Protein AF-B5JTN9-F1 (afdb_monomer_lite)

Radius of gyration: 21.84 Å; chains: 1; bounding box: 59×46×54 Å

Secondary structure (DSSP, 8-state):
----TTSSTTS-TTS------------SSHHHHHHHHHHHHHHHHHHHHHHHHHHHH-HHHHHHHHHHHHHHHHHHHHTT--TTHHHHHHHHHHHHH-TTS-HHHHHHHHHHHHHHHHHHHHHHHHHTT-HHHHHHHHHHHHHHHHHHHHH-TTHHHHHHHHHHHHHHHHHHHHHHHHHHHHTT---

pLDDT: mean 83.0, std 19.27, range [32.62, 97.31]

Sequence (187 aa):
MSNGSLRTALLYLLFAASTLVTSAFAANDNSSMQALKGELLQMQRQFIALQRSTIEKHETLEADQKSLQALTAEKLAEAGFDSDAKARIKTLKSKLQDPATSEEDKQATKQEMGELARSFKSARMAIAKDQELLAAKQSFQQKLINTMKEEHPKLPQLLQAMQVKSQKLQQQISQSAESAKGSAAPQ

Foldseek 3Di:
DDPDDPPPPQQPPDDPPPDDDDDDDDDDPCPVLVVLVVVLVVLVVVVVVLLVVLCVVDVVLVVLVVVLVVVLLVLLVVQVQDNCLVVLLVVLVVLCPDPPRDPVNVVVSVVVVVVNVVSSVSSCVVCVPVPVSVVSSVVSVVVSVVSSCVVPVCVVVSSVVSVVSVVVSVVVVVVVVVVVVVVPDDD

Structure (mmCIF, N/CA/C/O backbone):
data_AF-B5JTN9-F1
#
_entry.id   AF-B5JTN9-F1
#
loop_
_atom_site.group_PDB
_atom_site.id
_atom_site.type_symbol
_atom_site.label_atom_id
_atom_site.label_alt_id
_atom_site.label_comp_id
_atom_site.label_asym_id
_atom_site.label_entity_id
_atom_site.label_seq_id
_atom_site.pdbx_PDB_ins_code
_atom_site.Cartn_x
_atom_site.Cartn_y
_atom_site.Cartn_z
_atom_site.occupancy
_atom_site.B_iso_or_equiv
_atom_site.auth_seq_id
_atom_site.auth_comp_id
_atom_site.auth_asym_id
_atom_site.auth_atom_id
_atom_site.pdbx_PDB_model_num
ATOM 1 N N . MET A 1 1 ? 30.390 -13.670 -7.560 1.00 36.97 1 MET A N 1
ATOM 2 C CA . MET A 1 1 ? 29.708 -12.482 -8.124 1.00 36.97 1 MET A CA 1
ATOM 3 C C . MET A 1 1 ? 28.245 -12.549 -7.714 1.00 36.97 1 MET A C 1
ATOM 5 O O . MET A 1 1 ? 27.487 -13.276 -8.335 1.00 36.97 1 MET A O 1
ATOM 9 N N . SER A 1 2 ? 27.870 -11.889 -6.616 1.00 36.22 2 SER A N 1
ATOM 10 C CA . SER A 1 2 ? 26.498 -11.915 -6.091 1.00 36.22 2 SER A CA 1
ATOM 11 C C . SER A 1 2 ? 25.933 -10.495 -6.109 1.00 36.22 2 SER A C 1
ATOM 13 O O . SER A 1 2 ? 26.091 -9.742 -5.157 1.00 36.22 2 SER A O 1
ATOM 15 N N . ASN A 1 3 ? 25.325 -10.120 -7.237 1.00 35.94 3 ASN A N 1
ATOM 16 C CA . ASN A 1 3 ? 24.631 -8.841 -7.440 1.00 35.94 3 ASN A CA 1
ATOM 17 C C . ASN A 1 3 ? 23.107 -9.074 -7.492 1.00 35.94 3 ASN A C 1
ATOM 19 O O . ASN A 1 3 ? 22.439 -8.660 -8.436 1.00 35.94 3 ASN A O 1
ATOM 23 N N . GLY A 1 4 ? 22.562 -9.799 -6.508 1.00 32.62 4 GLY A N 1
ATOM 24 C CA . GLY A 1 4 ? 21.142 -10.184 -6.469 1.00 32.62 4 GLY A CA 1
ATOM 25 C C . GLY A 1 4 ? 20.250 -9.342 -5.548 1.00 32.62 4 GLY A C 1
ATOM 26 O O . GLY A 1 4 ? 19.037 -9.332 -5.723 1.00 32.62 4 GLY A O 1
ATOM 27 N N . SER A 1 5 ? 20.814 -8.604 -4.589 1.00 34.34 5 SER A N 1
ATOM 28 C CA . SER A 1 5 ? 20.040 -8.158 -3.414 1.00 34.34 5 SER A CA 1
ATOM 29 C C . SER A 1 5 ? 19.498 -6.721 -3.466 1.00 34.34 5 SER A C 1
ATOM 31 O O . SER A 1 5 ? 18.877 -6.274 -2.510 1.00 34.34 5 SER A O 1
ATOM 33 N N . LEU A 1 6 ? 19.698 -5.983 -4.565 1.00 34.09 6 LEU A N 1
ATOM 34 C CA . LEU A 1 6 ? 19.299 -4.565 -4.677 1.00 34.09 6 LEU A CA 1
ATOM 35 C C . LEU A 1 6 ? 18.085 -4.307 -5.588 1.00 34.09 6 LEU A C 1
ATOM 37 O O . LEU A 1 6 ? 17.625 -3.173 -5.680 1.00 34.09 6 LEU A O 1
ATOM 41 N N . ARG A 1 7 ? 17.528 -5.337 -6.244 1.00 43.31 7 ARG A N 1
ATOM 42 C CA . ARG A 1 7 ? 16.371 -5.186 -7.154 1.00 43.31 7 ARG A CA 1
ATOM 43 C C . ARG A 1 7 ? 15.011 -5.443 -6.499 1.00 43.31 7 ARG A C 1
ATOM 45 O O . ARG A 1 7 ? 13.995 -5.046 -7.058 1.00 43.31 7 ARG A O 1
ATOM 52 N N . THR A 1 8 ? 14.981 -6.032 -5.307 1.00 40.44 8 THR A N 1
ATOM 53 C CA . THR A 1 8 ? 13.734 -6.417 -4.618 1.00 40.44 8 THR A CA 1
ATOM 54 C C . THR A 1 8 ? 13.248 -5.381 -3.599 1.00 40.44 8 THR A C 1
ATOM 56 O O . THR A 1 8 ? 12.126 -5.477 -3.113 1.00 40.44 8 THR A O 1
ATOM 59 N N . ALA A 1 9 ? 14.054 -4.360 -3.286 1.00 32.69 9 ALA A N 1
ATOM 60 C CA . ALA A 1 9 ? 13.759 -3.413 -2.207 1.00 32.69 9 ALA A CA 1
ATOM 61 C C . ALA A 1 9 ? 12.843 -2.233 -2.604 1.00 32.69 9 ALA A C 1
ATOM 63 O O . ALA A 1 9 ? 12.440 -1.464 -1.736 1.00 32.69 9 ALA A O 1
ATOM 64 N N . LEU A 1 10 ? 12.483 -2.070 -3.885 1.00 35.75 10 LEU A N 1
ATOM 65 C CA . LEU A 1 10 ? 11.765 -0.873 -4.362 1.00 35.75 10 LEU A CA 1
ATOM 66 C C . LEU A 1 10 ? 10.232 -1.004 -4.458 1.00 35.75 10 LEU A C 1
ATOM 68 O O . LEU A 1 10 ? 9.567 -0.036 -4.813 1.00 35.75 10 LEU A O 1
ATOM 72 N N . LEU A 1 11 ? 9.647 -2.161 -4.131 1.00 41.03 11 LEU A N 1
ATOM 73 C CA . LEU A 1 11 ? 8.246 -2.478 -4.470 1.00 41.03 11 LEU A CA 1
ATOM 74 C C . LEU A 1 11 ? 7.233 -2.434 -3.309 1.00 41.03 11 LEU A C 1
ATOM 76 O O . LEU A 1 11 ? 6.087 -2.844 -3.481 1.00 41.03 11 LEU A O 1
ATOM 80 N N . TYR A 1 12 ? 7.613 -1.879 -2.152 1.00 39.78 12 TYR A N 1
ATOM 81 C CA . TYR A 1 12 ? 6.744 -1.789 -0.962 1.00 39.78 12 TYR A CA 1
ATOM 82 C C . TYR A 1 12 ? 6.399 -0.356 -0.507 1.00 39.78 12 TYR A C 1
ATOM 84 O O . TYR A 1 12 ? 5.794 -0.159 0.547 1.00 39.78 12 TYR A O 1
ATOM 92 N N . LEU A 1 13 ? 6.729 0.668 -1.297 1.00 37.03 13 LEU A N 1
ATOM 93 C CA . LEU A 1 13 ? 6.710 2.074 -0.866 1.00 37.03 13 LEU A CA 1
ATOM 94 C C . LEU A 1 13 ? 5.379 2.823 -1.103 1.00 37.03 13 LEU A C 1
ATOM 96 O O . LEU A 1 13 ? 5.388 3.991 -1.478 1.00 37.03 13 LEU A O 1
ATOM 100 N N . LEU A 1 14 ? 4.219 2.187 -0.891 1.00 40.78 14 LEU A N 1
ATOM 101 C CA . LEU A 1 14 ? 2.923 2.861 -1.117 1.00 40.78 14 LEU A CA 1
ATOM 102 C C . LEU A 1 14 ? 1.875 2.742 0.000 1.00 40.78 14 LEU A C 1
ATOM 104 O O . LEU A 1 14 ? 0.746 3.170 -0.207 1.00 40.78 14 LEU A O 1
ATOM 108 N N . PHE A 1 15 ? 2.218 2.254 1.200 1.00 40.75 15 PHE A N 1
ATOM 109 C CA . PHE A 1 15 ? 1.221 2.143 2.286 1.00 40.75 15 PHE A CA 1
ATOM 110 C C . PHE A 1 15 ? 1.614 2.669 3.677 1.00 40.75 15 PHE A C 1
ATOM 112 O O . PHE A 1 15 ? 0.898 2.395 4.637 1.00 40.75 15 PHE A O 1
ATOM 119 N N . ALA A 1 16 ? 2.689 3.450 3.824 1.00 38.56 16 ALA A N 1
ATOM 120 C CA . ALA A 1 16 ? 3.169 3.873 5.149 1.00 38.56 16 ALA A CA 1
ATOM 121 C C . ALA A 1 16 ? 3.462 5.381 5.269 1.00 38.56 16 ALA A C 1
ATOM 123 O O . ALA A 1 16 ? 4.532 5.769 5.721 1.00 38.56 16 ALA A O 1
ATOM 124 N N . ALA A 1 17 ? 2.527 6.250 4.877 1.00 41.28 17 ALA A N 1
ATOM 125 C CA . ALA A 1 17 ? 2.702 7.699 5.024 1.00 41.28 17 ALA A CA 1
ATOM 126 C C . ALA A 1 17 ? 1.488 8.357 5.692 1.00 41.28 17 ALA A C 1
ATOM 128 O O . ALA A 1 17 ? 0.728 9.075 5.048 1.00 41.28 17 ALA A O 1
ATOM 129 N N . SER A 1 18 ? 1.265 8.103 6.986 1.00 40.88 18 SER A N 1
ATOM 130 C CA . SER A 1 18 ? 0.258 8.845 7.765 1.00 40.88 18 SER A CA 1
ATOM 131 C C . SER A 1 18 ? 0.570 8.906 9.262 1.00 40.88 18 SER A C 1
ATOM 133 O O . SER A 1 18 ? -0.287 8.586 10.070 1.00 40.88 18 SER A O 1
ATOM 135 N N . THR A 1 19 ? 1.768 9.333 9.658 1.00 39.25 19 THR A N 1
ATOM 136 C CA . THR A 1 19 ? 1.983 9.877 11.012 1.00 39.25 19 THR A CA 1
ATOM 137 C C . THR A 1 19 ? 3.105 10.907 10.961 1.00 39.25 19 THR A C 1
ATOM 139 O O .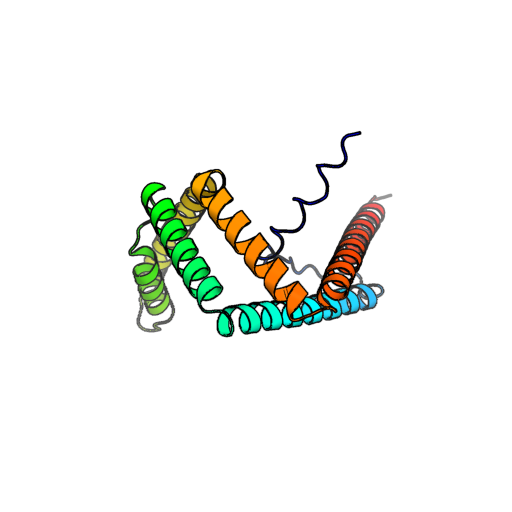 THR A 1 19 ? 4.279 10.547 10.996 1.00 39.25 19 THR A O 1
ATOM 142 N N . LEU A 1 20 ? 2.758 12.189 10.856 1.00 43.72 20 LEU A N 1
ATOM 143 C CA . LEU A 1 20 ? 3.689 13.273 11.159 1.00 43.72 20 LEU A CA 1
ATOM 144 C C . LEU A 1 20 ? 3.099 14.108 12.289 1.00 43.72 20 LEU A C 1
ATOM 146 O O . LEU A 1 20 ? 2.023 14.689 12.168 1.00 43.72 20 LEU A O 1
ATOM 150 N N . VAL A 1 21 ? 3.837 14.055 13.391 1.00 45.19 21 VAL A N 1
ATOM 151 C CA . VAL A 1 21 ? 3.681 14.779 14.644 1.00 45.19 21 VAL A CA 1
ATOM 152 C C . VAL A 1 21 ? 3.905 16.267 14.381 1.00 45.19 21 VAL A C 1
ATOM 154 O O . VAL A 1 21 ? 4.925 16.660 13.819 1.00 45.19 21 VAL A O 1
ATOM 157 N N . THR A 1 22 ? 2.941 17.088 14.780 1.00 46.25 22 THR A N 1
ATOM 158 C CA . THR A 1 22 ? 3.055 18.544 14.866 1.00 46.25 22 THR A CA 1
ATOM 159 C C . THR A 1 22 ? 3.753 18.917 16.170 1.00 46.25 22 THR A C 1
ATOM 161 O O . THR A 1 22 ? 3.126 18.931 17.226 1.00 46.25 22 THR A O 1
ATOM 164 N N . SER A 1 23 ? 5.031 19.272 16.097 1.00 41.69 23 SER A N 1
ATOM 165 C CA . SER A 1 23 ? 5.693 20.088 17.118 1.00 41.69 23 SER A CA 1
ATOM 166 C C . SER A 1 23 ? 6.397 21.241 16.411 1.00 41.69 23 SER A C 1
ATOM 168 O O . SER A 1 23 ? 7.329 21.050 15.633 1.00 41.69 23 SER A O 1
ATOM 170 N N . ALA A 1 24 ? 5.872 22.444 16.631 1.00 54.38 24 ALA A N 1
ATOM 171 C CA . ALA A 1 24 ? 6.461 23.698 16.192 1.00 54.38 24 ALA A CA 1
ATOM 172 C C . ALA A 1 24 ? 7.810 23.888 16.888 1.00 54.38 24 ALA A C 1
ATOM 174 O O . ALA A 1 24 ? 7.824 23.762 18.099 1.00 54.38 24 ALA A O 1
ATOM 175 N N . PHE A 1 25 ? 8.891 24.137 16.139 1.00 43.12 25 PHE A N 1
ATOM 176 C CA . PHE A 1 25 ? 10.038 25.027 16.415 1.00 43.12 25 PHE A CA 1
ATOM 177 C C . PHE A 1 25 ? 11.049 24.879 15.245 1.00 43.12 25 PHE A C 1
ATOM 179 O O . PHE A 1 25 ? 11.168 23.803 14.669 1.00 43.12 25 PHE A O 1
ATOM 186 N N . ALA A 1 26 ? 11.755 25.967 14.896 1.00 48.53 26 ALA A N 1
ATOM 187 C CA . ALA A 1 26 ? 12.737 26.152 13.801 1.00 48.53 26 ALA A CA 1
ATOM 188 C C . ALA A 1 26 ? 12.176 26.432 12.380 1.00 48.53 26 ALA A C 1
ATOM 190 O O . ALA A 1 26 ? 11.983 25.553 11.541 1.00 48.53 26 ALA A O 1
ATOM 191 N N . ALA A 1 27 ? 11.958 27.719 12.088 1.00 50.19 27 ALA A N 1
ATOM 192 C CA . ALA A 1 27 ? 11.317 28.220 10.870 1.00 50.19 27 ALA A CA 1
ATOM 193 C C . ALA A 1 27 ? 12.264 28.615 9.712 1.00 50.19 27 ALA A C 1
ATOM 195 O O . ALA A 1 27 ? 11.782 29.233 8.770 1.00 50.19 27 ALA A O 1
ATOM 196 N N . ASN A 1 28 ? 13.565 28.280 9.721 1.00 52.00 28 ASN A N 1
ATOM 197 C CA . ASN A 1 28 ? 14.490 28.840 8.712 1.00 52.00 28 ASN A CA 1
ATOM 198 C C . ASN A 1 28 ? 15.109 27.858 7.692 1.00 52.00 28 ASN A C 1
ATOM 200 O O . ASN A 1 28 ? 15.619 28.321 6.682 1.00 52.00 28 ASN A O 1
ATOM 204 N N . ASP A 1 29 ? 14.996 26.533 7.870 1.00 56.12 29 ASP A N 1
ATOM 205 C CA . ASP A 1 29 ? 15.509 25.529 6.899 1.00 56.12 29 ASP A CA 1
ATOM 206 C C . ASP A 1 29 ? 14.416 24.644 6.257 1.00 56.12 29 ASP A C 1
ATOM 208 O O . ASP A 1 29 ? 14.677 23.761 5.435 1.00 56.12 29 ASP A O 1
ATOM 212 N N . ASN A 1 30 ? 13.147 24.903 6.585 1.00 66.44 30 ASN A N 1
ATOM 213 C CA . ASN A 1 30 ? 12.017 24.065 6.172 1.00 66.44 30 ASN A CA 1
ATOM 214 C C . ASN A 1 30 ? 11.606 24.221 4.695 1.00 66.44 30 ASN A C 1
ATOM 216 O O . ASN A 1 30 ? 10.921 23.351 4.154 1.00 66.44 30 ASN A O 1
ATOM 220 N N . SER A 1 31 ? 12.028 25.288 4.011 1.00 75.31 31 SER A N 1
ATOM 221 C CA . SER A 1 31 ? 11.602 25.578 2.633 1.00 75.31 31 SER A CA 1
ATOM 222 C C . SER A 1 31 ? 12.121 24.549 1.620 1.00 75.31 31 SER A C 1
ATOM 224 O O . SER A 1 31 ? 11.390 24.139 0.718 1.00 75.31 31 SER A O 1
ATOM 226 N N . SER A 1 32 ? 13.360 24.070 1.788 1.00 82.06 32 SER A N 1
ATOM 227 C CA . SER A 1 32 ? 13.958 23.078 0.878 1.00 82.06 32 SER A CA 1
ATOM 228 C C . SER A 1 32 ? 13.318 21.690 1.028 1.00 82.06 32 SER A C 1
ATOM 230 O O . SER A 1 32 ? 13.052 21.006 0.036 1.00 82.06 32 SER A O 1
ATOM 232 N N . MET A 1 33 ? 12.994 21.305 2.265 1.00 85.44 33 MET A N 1
ATOM 233 C CA . MET A 1 33 ? 12.314 20.051 2.583 1.00 85.44 33 MET A CA 1
ATOM 234 C C . MET A 1 33 ? 10.868 20.053 2.066 1.00 85.44 33 MET A C 1
ATOM 236 O O . MET A 1 33 ? 10.406 19.061 1.496 1.00 85.44 33 MET A O 1
ATOM 240 N N . GLN A 1 34 ? 10.156 21.177 2.214 1.00 87.00 34 GLN A N 1
ATOM 241 C CA . GLN A 1 34 ? 8.801 21.340 1.682 1.00 87.00 34 GLN A CA 1
ATOM 242 C C . GLN A 1 34 ? 8.770 21.242 0.152 1.00 87.00 34 GLN A C 1
ATOM 244 O O . GLN A 1 34 ? 7.903 20.550 -0.387 1.00 87.00 34 GLN A O 1
ATOM 249 N N . ALA A 1 35 ? 9.737 21.853 -0.541 1.00 89.56 35 ALA A N 1
ATOM 250 C CA . ALA A 1 35 ? 9.862 21.745 -1.994 1.00 89.56 35 ALA A CA 1
ATOM 251 C C . ALA A 1 35 ? 10.081 20.288 -2.442 1.00 89.56 35 ALA A C 1
ATOM 253 O O . ALA A 1 35 ? 9.329 19.783 -3.277 1.00 89.56 35 ALA A O 1
ATOM 254 N N . LEU A 1 36 ? 11.030 19.570 -1.825 1.00 90.12 36 LEU A N 1
ATOM 255 C CA . LEU A 1 36 ? 11.290 18.156 -2.133 1.00 90.12 36 LEU A CA 1
ATOM 256 C C . LEU A 1 36 ? 10.071 17.264 -1.882 1.00 90.12 36 LEU A C 1
ATOM 258 O O . LEU A 1 36 ? 9.766 16.383 -2.690 1.00 90.12 36 LEU A O 1
ATOM 262 N N . LYS A 1 37 ? 9.343 17.501 -0.786 1.00 89.12 37 LYS A N 1
ATOM 263 C CA . LYS A 1 37 ? 8.093 16.792 -0.492 1.00 89.12 37 LYS A CA 1
ATOM 264 C C . LYS A 1 37 ? 7.035 17.064 -1.564 1.00 89.12 37 LYS A C 1
ATOM 266 O O . LYS A 1 37 ? 6.374 16.129 -2.011 1.00 89.12 37 LYS A O 1
ATOM 271 N N . GLY A 1 38 ? 6.884 18.319 -1.990 1.00 92.31 38 GLY A N 1
ATOM 272 C CA . GLY A 1 38 ? 5.948 18.712 -3.045 1.00 92.31 38 GLY A CA 1
ATOM 273 C C . GLY A 1 38 ? 6.241 18.019 -4.377 1.00 92.31 38 GLY A C 1
ATOM 274 O O . GLY A 1 38 ? 5.340 17.428 -4.978 1.00 92.31 38 GLY A O 1
ATOM 275 N N . GLU A 1 39 ? 7.507 18.018 -4.794 1.00 92.88 39 GLU A N 1
ATOM 276 C CA . GLU A 1 39 ? 7.958 17.340 -6.013 1.00 92.88 39 GLU A CA 1
ATOM 277 C C . GLU A 1 39 ? 7.734 15.825 -5.946 1.00 92.88 39 GLU A C 1
ATOM 279 O O . GLU A 1 39 ? 7.226 15.230 -6.897 1.00 92.88 39 GLU A O 1
ATOM 284 N N . LEU A 1 40 ? 8.062 15.190 -4.815 1.00 92.12 40 LEU A N 1
ATOM 285 C CA . LEU A 1 40 ? 7.863 13.752 -4.634 1.00 92.12 40 LEU A CA 1
ATOM 286 C C . LEU A 1 40 ? 6.376 13.378 -4.714 1.00 92.12 40 LEU A C 1
ATOM 288 O O . LEU A 1 40 ? 6.022 12.405 -5.379 1.00 92.12 40 LEU A O 1
ATOM 292 N N . LEU A 1 41 ? 5.496 14.181 -4.105 1.00 91.38 41 LEU A N 1
ATOM 293 C CA . LEU A 1 41 ? 4.045 13.993 -4.195 1.00 91.38 41 LEU A CA 1
ATOM 294 C C . LEU A 1 41 ? 3.532 14.155 -5.631 1.00 91.38 41 LEU A C 1
ATOM 296 O O . LEU A 1 41 ? 2.647 13.412 -6.053 1.00 91.38 41 LEU A O 1
ATOM 300 N N . GLN A 1 42 ? 4.069 15.109 -6.396 1.00 94.31 42 GLN A N 1
ATOM 301 C CA . GLN A 1 42 ? 3.708 15.275 -7.804 1.00 94.31 42 GLN A CA 1
ATOM 302 C C . GLN A 1 42 ? 4.127 14.061 -8.637 1.00 94.31 42 GLN A C 1
ATOM 304 O O . GLN A 1 42 ? 3.307 13.531 -9.388 1.00 94.31 42 GLN A O 1
ATOM 309 N N . MET A 1 43 ? 5.362 13.586 -8.468 1.00 92.75 43 MET A N 1
ATOM 310 C CA . MET A 1 43 ? 5.853 12.391 -9.158 1.00 92.75 43 MET A CA 1
ATOM 311 C C . MET A 1 43 ? 5.049 11.145 -8.776 1.00 92.75 43 MET A C 1
ATOM 313 O O . MET A 1 43 ? 4.710 10.343 -9.642 1.00 92.75 43 MET A O 1
ATOM 317 N N . GLN A 1 44 ? 4.662 11.011 -7.504 1.00 89.81 44 GLN A N 1
ATOM 318 C CA . GLN A 1 44 ? 3.808 9.920 -7.041 1.00 89.81 44 GLN A CA 1
ATOM 319 C C . GLN A 1 44 ? 2.420 9.962 -7.695 1.00 89.81 44 GLN A C 1
ATOM 321 O O . GLN A 1 44 ? 1.936 8.930 -8.155 1.00 89.81 44 GLN A O 1
ATOM 326 N N . ARG A 1 45 ? 1.789 11.143 -7.795 1.00 91.88 45 ARG A N 1
ATOM 327 C CA . ARG A 1 45 ? 0.513 11.300 -8.518 1.00 91.88 45 ARG A CA 1
ATOM 328 C C . ARG A 1 45 ? 0.650 10.920 -9.989 1.00 91.88 45 ARG A C 1
ATOM 330 O O . ARG A 1 45 ? -0.207 10.212 -10.508 1.00 91.88 45 ARG A O 1
ATOM 337 N N . GLN A 1 46 ? 1.730 11.356 -10.639 1.00 94.00 46 GLN A N 1
ATOM 338 C CA . GLN A 1 46 ? 2.010 10.999 -12.027 1.00 94.00 46 GLN A CA 1
ATOM 339 C C . GLN A 1 46 ? 2.170 9.484 -12.189 1.00 94.00 46 GLN A C 1
ATOM 341 O O . GLN A 1 46 ? 1.549 8.899 -13.069 1.00 94.00 46 GLN A O 1
ATOM 346 N N . PHE A 1 47 ? 2.943 8.835 -11.318 1.00 92.19 47 PHE A N 1
ATOM 347 C CA . PHE A 1 47 ? 3.127 7.387 -11.340 1.00 92.19 47 PHE A CA 1
ATOM 348 C C . PHE A 1 47 ? 1.803 6.625 -11.151 1.00 92.19 47 PHE A C 1
ATOM 350 O O . PHE A 1 47 ? 1.514 5.709 -11.916 1.00 92.19 47 PHE A O 1
ATOM 357 N N . ILE A 1 48 ? 0.957 7.045 -10.201 1.00 89.69 48 ILE A N 1
ATOM 358 C CA . ILE A 1 48 ? -0.373 6.447 -9.976 1.00 89.69 48 ILE A CA 1
ATOM 359 C C . ILE A 1 48 ? -1.271 6.610 -11.209 1.00 89.69 48 ILE A C 1
ATOM 361 O O . ILE A 1 48 ? -1.972 5.672 -11.585 1.00 89.69 48 ILE A O 1
ATOM 365 N N . ALA A 1 49 ? -1.248 7.780 -11.853 1.00 92.56 49 ALA A N 1
ATOM 366 C CA . ALA A 1 49 ? -2.023 8.019 -13.067 1.00 92.56 49 ALA A CA 1
ATOM 367 C C . ALA A 1 49 ? -1.576 7.102 -14.219 1.00 92.56 49 ALA A C 1
ATOM 369 O O . ALA A 1 49 ? -2.427 6.527 -14.896 1.00 92.56 49 ALA A O 1
ATOM 370 N N . LEU A 1 50 ? -0.263 6.908 -14.398 1.00 93.31 50 LEU A N 1
ATOM 371 C CA . LEU A 1 50 ? 0.282 5.977 -15.395 1.00 93.31 50 LEU A CA 1
ATOM 372 C C . LEU A 1 50 ? -0.133 4.535 -15.099 1.00 93.31 50 LEU A C 1
ATOM 374 O O . LEU A 1 50 ? -0.636 3.851 -15.986 1.00 93.31 50 LEU A O 1
ATOM 378 N N . GLN A 1 51 ? 0.005 4.093 -13.846 1.00 92.25 51 GLN A N 1
ATOM 379 C CA . GLN A 1 51 ? -0.416 2.760 -13.422 1.00 92.25 51 GLN A CA 1
ATOM 380 C C . GLN A 1 51 ? -1.901 2.517 -13.710 1.00 92.25 51 GLN A C 1
ATOM 382 O O . GLN A 1 51 ? -2.251 1.483 -14.274 1.00 92.25 51 GLN A O 1
ATOM 387 N N . ARG A 1 52 ? -2.771 3.467 -13.347 1.00 92.50 52 ARG A N 1
ATOM 388 C CA . ARG A 1 52 ? -4.215 3.359 -13.583 1.00 92.50 52 ARG A CA 1
ATOM 389 C C . ARG A 1 52 ? -4.534 3.287 -15.075 1.00 92.50 52 ARG A C 1
ATOM 391 O O . ARG A 1 52 ? -5.212 2.358 -15.489 1.00 92.50 52 ARG A O 1
ATOM 398 N N . SER A 1 53 ? -3.988 4.215 -15.861 1.00 95.00 53 SER A N 1
ATOM 399 C CA . SER A 1 53 ? -4.140 4.234 -17.321 1.00 95.00 53 SER A CA 1
ATOM 400 C C . SER A 1 53 ? -3.671 2.923 -17.959 1.00 95.00 53 SER A C 1
ATOM 402 O O . SER A 1 53 ? -4.295 2.438 -18.892 1.00 95.00 53 SER A O 1
ATOM 404 N N . THR A 1 54 ? -2.576 2.342 -17.466 1.00 94.56 54 THR A N 1
ATOM 405 C CA . THR A 1 54 ? -2.043 1.077 -17.992 1.00 94.56 54 THR A CA 1
ATOM 406 C C . THR A 1 54 ? -2.966 -0.092 -17.656 1.00 94.56 54 THR A C 1
ATOM 408 O O . THR A 1 54 ? -3.257 -0.907 -18.517 1.00 94.56 54 THR A O 1
ATOM 411 N N . ILE A 1 55 ? -3.486 -0.173 -16.429 1.00 92.81 55 ILE A N 1
ATOM 412 C CA . ILE A 1 55 ? -4.436 -1.235 -16.062 1.00 92.81 55 ILE A CA 1
ATOM 413 C C . ILE A 1 55 ? -5.734 -1.108 -16.872 1.00 92.81 55 ILE A C 1
ATOM 415 O O . ILE A 1 55 ? -6.221 -2.105 -17.386 1.00 92.81 55 ILE A O 1
ATOM 419 N N . GLU A 1 56 ? -6.263 0.109 -17.038 1.00 93.75 56 GLU A N 1
ATOM 420 C CA . GLU A 1 56 ? -7.508 0.358 -17.786 1.00 93.75 56 GLU A CA 1
ATOM 421 C C . GLU A 1 56 ? -7.397 0.012 -19.282 1.00 93.75 56 GLU A C 1
ATOM 423 O O . GLU A 1 56 ? -8.396 -0.326 -19.908 1.00 93.75 56 GLU A O 1
ATOM 428 N N . LYS A 1 57 ? -6.195 0.085 -19.866 1.00 96.75 57 LYS A N 1
ATOM 429 C CA . LYS A 1 57 ? -5.956 -0.255 -21.279 1.00 96.75 57 LYS A CA 1
ATOM 430 C C . LYS A 1 57 ? -5.678 -1.736 -21.530 1.00 96.75 57 LYS A C 1
ATOM 432 O O . LYS A 1 57 ? -5.733 -2.167 -22.678 1.00 96.75 57 LYS A O 1
ATOM 437 N N . HIS A 1 58 ? -5.341 -2.499 -20.492 1.00 97.31 58 HIS A N 1
ATOM 438 C CA . HIS A 1 58 ? -4.893 -3.886 -20.611 1.00 97.31 58 HIS A CA 1
ATOM 439 C C . HIS A 1 58 ? -5.809 -4.802 -19.803 1.00 97.31 58 HIS A C 1
ATOM 441 O O . HIS A 1 58 ? -5.607 -4.996 -18.604 1.00 97.31 58 HIS A O 1
ATOM 447 N N . GLU A 1 59 ? -6.785 -5.418 -20.473 1.00 96.38 59 GLU A N 1
ATOM 448 C CA . GLU A 1 59 ? -7.790 -6.296 -19.845 1.00 96.38 59 GLU A CA 1
ATOM 449 C C . GLU A 1 59 ? -7.164 -7.417 -18.998 1.00 96.38 59 GLU A C 1
ATOM 451 O O . GLU A 1 59 ? -7.675 -7.776 -17.937 1.00 96.38 59 GLU A O 1
ATOM 456 N N . THR A 1 60 ? -6.015 -7.947 -19.428 1.00 96.38 60 THR A N 1
ATOM 457 C CA . THR A 1 60 ? -5.273 -8.976 -18.686 1.00 96.38 60 THR A CA 1
ATOM 458 C C . THR A 1 60 ? -4.731 -8.455 -17.354 1.00 96.38 60 THR A C 1
ATOM 460 O O . THR A 1 60 ? -4.796 -9.169 -16.354 1.00 96.38 60 THR A O 1
ATOM 463 N N . LEU A 1 61 ? -4.259 -7.204 -17.296 1.00 94.06 61 LEU A N 1
ATOM 464 C CA . LEU A 1 61 ? -3.826 -6.571 -16.048 1.00 94.06 61 LEU A CA 1
ATOM 465 C C . LEU A 1 61 ? -5.011 -6.278 -15.125 1.00 94.06 61 LEU A C 1
ATOM 467 O O . LEU A 1 61 ? -4.877 -6.412 -13.909 1.00 94.06 61 LEU A O 1
ATOM 471 N N . GLU A 1 62 ? -6.170 -5.910 -15.673 1.00 94.31 62 GLU A N 1
ATOM 472 C CA . GLU A 1 62 ? -7.392 -5.744 -14.882 1.00 94.31 62 GLU A CA 1
ATOM 473 C C . GLU A 1 62 ? -7.847 -7.081 -14.269 1.00 94.31 62 GLU A C 1
ATOM 475 O O . GLU A 1 62 ? -8.155 -7.152 -13.074 1.00 94.31 62 GLU A O 1
ATOM 480 N N . ALA A 1 63 ? -7.841 -8.160 -15.056 1.00 96.06 63 ALA A N 1
ATOM 481 C CA . ALA A 1 63 ? -8.169 -9.505 -14.587 1.00 96.06 63 ALA A CA 1
ATOM 482 C C . ALA A 1 63 ? -7.184 -10.001 -13.513 1.00 96.06 63 ALA A C 1
ATOM 484 O O . ALA A 1 63 ? -7.608 -10.508 -12.468 1.00 96.06 63 ALA A O 1
ATOM 485 N N . ASP A 1 64 ? -5.880 -9.794 -13.717 1.00 93.81 64 ASP A N 1
ATOM 486 C CA . ASP A 1 64 ? -4.848 -10.120 -12.728 1.00 93.81 64 ASP A CA 1
ATOM 487 C C . ASP A 1 64 ? -5.036 -9.300 -11.435 1.00 93.81 64 ASP A C 1
ATOM 489 O O . ASP A 1 64 ? -4.902 -9.834 -10.331 1.00 93.81 64 ASP A O 1
ATOM 493 N N . GLN A 1 65 ? -5.409 -8.017 -11.540 1.00 93.62 65 GLN A N 1
ATOM 494 C CA . GLN A 1 65 ? -5.689 -7.168 -10.379 1.00 93.62 65 GLN A CA 1
ATOM 495 C C . GLN A 1 65 ? -6.888 -7.686 -9.573 1.00 93.62 65 GLN A C 1
ATOM 497 O O . GLN A 1 65 ? -6.810 -7.757 -8.343 1.00 93.62 65 GLN A O 1
ATOM 502 N N . LYS A 1 66 ? -7.990 -8.050 -10.241 1.00 93.06 66 LYS A N 1
ATOM 503 C CA . LYS A 1 66 ? -9.184 -8.618 -9.590 1.00 93.06 66 LYS A CA 1
ATOM 504 C C . LYS A 1 66 ? -8.867 -9.950 -8.912 1.00 93.06 66 LYS A C 1
ATOM 506 O O . LYS A 1 66 ? -9.255 -10.153 -7.764 1.00 93.06 66 LYS A O 1
ATOM 511 N N . SER A 1 67 ? -8.096 -10.807 -9.577 1.00 95.06 67 SER A N 1
ATOM 512 C CA . SER A 1 67 ? -7.654 -12.096 -9.028 1.00 95.06 67 SER A CA 1
ATOM 513 C C . SER A 1 67 ? -6.794 -11.905 -7.777 1.00 95.06 67 SER A C 1
ATOM 515 O O . SER A 1 67 ? -7.017 -12.551 -6.757 1.00 95.06 67 SER A O 1
ATOM 517 N N . LEU A 1 68 ? -5.868 -10.941 -7.802 1.00 93.25 68 LEU A N 1
ATOM 518 C CA . LEU A 1 68 ? -5.048 -10.604 -6.640 1.00 93.25 68 LEU A CA 1
ATOM 519 C C . LEU A 1 68 ? -5.877 -10.043 -5.469 1.00 93.25 68 LEU A C 1
ATOM 521 O O . LEU A 1 68 ? -5.577 -10.327 -4.305 1.00 93.25 68 LEU A O 1
ATOM 525 N N . GLN A 1 69 ? -6.909 -9.240 -5.753 1.00 90.94 69 GLN A N 1
ATOM 526 C CA . GLN A 1 69 ? -7.834 -8.735 -4.732 1.00 90.94 69 GLN A CA 1
ATOM 527 C C . GLN A 1 69 ? -8.645 -9.868 -4.094 1.00 90.94 69 GLN A C 1
ATOM 529 O O . GLN A 1 69 ? -8.766 -9.889 -2.869 1.00 90.94 69 GLN A O 1
ATOM 534 N N . ALA A 1 70 ? -9.148 -10.808 -4.901 1.00 93.31 70 ALA A N 1
ATOM 535 C CA . ALA A 1 70 ? -9.873 -11.982 -4.424 1.00 93.31 70 ALA A CA 1
ATOM 536 C C . ALA A 1 70 ? -8.987 -12.855 -3.525 1.00 93.31 70 ALA A C 1
ATOM 538 O O . ALA A 1 70 ? -9.350 -13.092 -2.376 1.00 93.31 70 ALA A O 1
ATOM 539 N N . LEU A 1 71 ? -7.777 -13.197 -3.983 1.00 94.50 71 LEU A N 1
ATOM 540 C CA . LEU A 1 71 ? -6.801 -13.952 -3.192 1.00 94.50 71 LEU A CA 1
ATOM 541 C C . LEU A 1 71 ? -6.455 -13.237 -1.878 1.00 94.50 71 LEU A C 1
ATOM 543 O O . LEU A 1 71 ? -6.371 -13.852 -0.823 1.00 94.50 71 LEU A O 1
ATOM 547 N N . THR A 1 72 ? -6.275 -11.912 -1.904 1.00 92.69 72 THR A N 1
ATOM 548 C CA . THR A 1 72 ? -6.010 -11.150 -0.672 1.00 92.69 72 THR A CA 1
ATOM 549 C C . THR A 1 72 ? -7.175 -11.251 0.314 1.00 92.69 72 THR A C 1
ATOM 551 O O . THR A 1 72 ? -6.938 -11.379 1.513 1.00 92.69 72 THR A O 1
ATOM 554 N N . ALA A 1 73 ? -8.417 -11.160 -0.167 1.00 90.56 73 ALA A N 1
ATOM 555 C CA . ALA A 1 73 ? -9.604 -11.272 0.676 1.00 90.56 73 ALA A CA 1
ATOM 556 C C . ALA A 1 73 ? -9.749 -12.684 1.261 1.00 90.56 73 ALA A C 1
ATOM 558 O O . ALA A 1 73 ? -10.010 -12.815 2.453 1.00 90.56 73 ALA A O 1
ATOM 559 N N . GLU A 1 74 ? -9.500 -13.712 0.451 1.00 94.50 74 GLU A N 1
ATOM 560 C CA . GLU A 1 74 ? -9.463 -15.113 0.873 1.00 94.50 74 GLU A CA 1
ATOM 561 C C . GLU A 1 74 ? -8.417 -15.336 1.971 1.00 94.50 74 GLU A C 1
ATOM 563 O O . GLU A 1 74 ? -8.768 -15.755 3.071 1.00 94.50 74 GLU A O 1
ATOM 568 N N . LYS A 1 75 ? -7.159 -14.930 1.748 1.00 94.31 75 LYS A N 1
ATOM 569 C CA . LYS A 1 75 ? -6.102 -15.060 2.765 1.00 94.31 75 LYS A CA 1
ATOM 570 C C . LYS A 1 75 ? -6.411 -14.277 4.040 1.00 94.31 75 LYS A C 1
ATOM 572 O O . LYS A 1 75 ? -6.064 -14.714 5.134 1.00 94.31 75 LYS A O 1
ATOM 577 N N . LEU A 1 76 ? -7.046 -13.105 3.935 1.00 92.12 76 LEU A N 1
ATOM 578 C CA . LEU A 1 76 ? -7.493 -12.356 5.115 1.00 92.12 76 LEU A CA 1
ATOM 579 C C . LEU A 1 76 ? -8.549 -13.137 5.905 1.00 92.12 76 LEU A C 1
ATOM 581 O O . LEU A 1 76 ? -8.451 -13.183 7.132 1.00 92.12 76 LEU A O 1
ATOM 585 N N . ALA A 1 77 ? -9.513 -13.752 5.219 1.00 92.94 77 ALA A N 1
ATOM 586 C CA . ALA A 1 77 ? -10.538 -14.584 5.839 1.00 92.94 77 ALA A CA 1
ATOM 587 C C . ALA A 1 77 ? -9.936 -15.821 6.519 1.00 92.94 77 ALA A C 1
ATOM 589 O O . ALA A 1 77 ? -10.226 -16.075 7.687 1.00 92.94 77 ALA A O 1
ATOM 590 N N . GLU A 1 78 ? -9.016 -16.520 5.847 1.00 94.56 78 GLU A N 1
ATOM 591 C CA . GLU A 1 78 ? -8.238 -17.625 6.429 1.00 94.56 78 GLU A CA 1
ATOM 592 C C . GLU A 1 78 ? -7.457 -17.187 7.679 1.00 94.56 78 GLU A C 1
ATOM 594 O O . GLU A 1 78 ? -7.344 -17.933 8.650 1.00 94.56 78 GLU A O 1
ATOM 599 N N . ALA A 1 79 ? -6.954 -15.949 7.692 1.00 93.50 79 ALA A N 1
ATOM 600 C CA . ALA A 1 79 ? -6.256 -15.354 8.828 1.00 93.50 79 ALA A CA 1
ATOM 601 C C . ALA A 1 79 ? -7.190 -14.796 9.926 1.00 93.50 79 ALA A C 1
ATOM 603 O O . ALA A 1 79 ? -6.724 -14.098 10.832 1.00 93.50 79 ALA A O 1
ATOM 604 N N . GLY A 1 80 ? -8.492 -15.088 9.860 1.00 90.81 80 GLY A N 1
ATOM 605 C CA . GLY A 1 80 ? -9.480 -14.728 10.878 1.00 90.81 80 GLY A CA 1
ATOM 606 C C . GLY A 1 80 ? -10.050 -13.313 10.756 1.00 90.81 80 GLY A C 1
ATOM 607 O O . GLY A 1 80 ? -10.660 -12.819 11.708 1.00 90.81 80 GLY A O 1
ATOM 608 N N . PHE A 1 81 ? -9.857 -12.635 9.621 1.00 92.31 81 PHE A N 1
ATOM 609 C CA . PHE A 1 81 ? -10.534 -11.370 9.349 1.00 92.31 81 PHE A CA 1
ATOM 610 C C . PHE A 1 81 ? -11.906 -11.614 8.724 1.00 92.31 81 PHE A C 1
ATOM 612 O O . PHE A 1 81 ? -12.027 -12.235 7.677 1.00 92.31 81 PHE A O 1
ATOM 619 N N . ASP A 1 82 ? -12.939 -11.074 9.356 1.00 88.25 82 ASP A N 1
ATOM 620 C CA . ASP A 1 82 ? -14.322 -11.203 8.907 1.00 88.25 82 ASP A CA 1
ATOM 621 C C . ASP A 1 82 ? -14.528 -10.620 7.490 1.00 88.25 82 ASP A C 1
ATOM 623 O O . ASP A 1 82 ? -14.204 -9.457 7.225 1.00 88.25 82 ASP A O 1
ATOM 627 N N . SER A 1 83 ? -15.096 -11.414 6.574 1.00 80.56 83 SER A N 1
ATOM 628 C CA . SER A 1 83 ? -15.445 -10.982 5.214 1.00 80.56 83 SER A CA 1
ATOM 629 C C . SER A 1 83 ? -16.481 -9.853 5.208 1.00 80.56 83 SER A C 1
ATOM 631 O O . SER A 1 83 ? -16.444 -8.981 4.332 1.00 80.56 83 SER A O 1
ATOM 633 N N . ASP A 1 84 ? -17.342 -9.802 6.227 1.00 88.69 84 ASP A N 1
ATOM 634 C CA . ASP A 1 84 ? -18.361 -8.768 6.410 1.00 88.69 84 ASP A CA 1
ATOM 635 C C . ASP A 1 84 ? -17.824 -7.524 7.124 1.00 88.69 84 ASP A C 1
ATOM 637 O O . ASP A 1 84 ? -18.510 -6.495 7.202 1.00 88.69 84 ASP A O 1
ATOM 641 N N . ALA A 1 85 ? -16.561 -7.536 7.567 1.00 86.81 85 ALA A N 1
ATOM 642 C CA . ALA A 1 85 ? -15.951 -6.416 8.276 1.00 86.81 85 ALA A CA 1
ATOM 643 C C . ALA A 1 85 ? -16.053 -5.102 7.492 1.00 86.81 85 ALA A C 1
ATOM 645 O O . ALA A 1 85 ? -16.219 -4.038 8.086 1.00 86.81 85 ALA A O 1
ATOM 646 N N . LYS A 1 86 ? -15.999 -5.136 6.153 1.00 83.25 86 LYS A N 1
ATOM 647 C CA . LYS A 1 86 ? -16.163 -3.928 5.327 1.00 83.25 86 LYS A CA 1
ATOM 648 C C . LYS A 1 86 ? -17.563 -3.326 5.468 1.00 83.25 86 LYS A C 1
ATOM 650 O O . LYS A 1 86 ? -17.687 -2.106 5.609 1.00 83.25 86 LYS A O 1
ATOM 655 N N . ALA A 1 87 ? -18.600 -4.160 5.420 1.00 88.62 87 ALA A N 1
ATOM 656 C CA . ALA A 1 87 ? -19.980 -3.725 5.613 1.00 88.62 87 ALA A CA 1
ATOM 657 C C . ALA A 1 87 ? -20.176 -3.215 7.046 1.00 88.62 87 ALA A C 1
ATOM 659 O O . ALA A 1 87 ? -20.697 -2.117 7.246 1.00 88.62 87 ALA A O 1
ATOM 660 N N . ARG A 1 88 ? -19.636 -3.941 8.028 1.00 89.81 88 ARG A N 1
ATOM 661 C CA . ARG A 1 88 ? -19.664 -3.568 9.443 1.00 89.81 88 ARG A CA 1
ATOM 662 C C . ARG A 1 88 ? -18.997 -2.215 9.700 1.00 89.81 88 ARG A C 1
ATOM 664 O O . ARG A 1 88 ? -19.621 -1.331 10.275 1.00 89.81 88 ARG A O 1
ATOM 671 N N . ILE A 1 89 ? -17.792 -1.981 9.174 1.00 89.75 89 ILE A N 1
ATOM 672 C CA . ILE A 1 89 ? -17.088 -0.688 9.268 1.00 89.75 89 ILE A CA 1
ATOM 673 C C . ILE A 1 89 ? -17.929 0.450 8.677 1.00 89.75 89 ILE A C 1
ATOM 675 O O . ILE A 1 89 ? -17.947 1.545 9.240 1.00 89.75 89 ILE A O 1
ATOM 679 N N . LYS A 1 90 ? -18.620 0.225 7.551 1.00 90.25 90 LYS A N 1
ATOM 680 C CA . LYS A 1 90 ? -19.501 1.239 6.952 1.00 90.25 90 LYS A CA 1
ATOM 681 C C . LYS A 1 90 ? -20.649 1.590 7.903 1.00 90.25 90 LYS A C 1
ATOM 683 O O . LYS A 1 90 ? -20.866 2.771 8.154 1.00 90.25 90 LYS A O 1
ATOM 688 N N . THR A 1 91 ? -21.310 0.587 8.476 1.00 94.62 91 THR A N 1
ATOM 689 C CA . THR A 1 91 ? -22.389 0.774 9.458 1.00 94.62 91 THR A CA 1
ATOM 690 C C . THR A 1 91 ? -21.909 1.522 10.702 1.00 94.62 91 THR A C 1
ATOM 692 O O . THR A 1 91 ? -22.542 2.490 11.118 1.00 94.62 91 THR A O 1
ATOM 695 N N . LEU A 1 92 ? -20.761 1.134 11.265 1.00 92.31 92 LEU A N 1
ATOM 696 C CA . LEU A 1 92 ? -20.180 1.793 12.441 1.00 92.31 92 LEU A CA 1
ATOM 697 C C . LEU A 1 92 ? -19.812 3.255 12.150 1.00 92.31 92 LEU A C 1
ATOM 699 O O . LEU A 1 92 ? -20.082 4.137 12.961 1.00 92.31 92 LEU A O 1
ATOM 703 N N . LYS A 1 93 ? -19.261 3.547 10.964 1.00 90.75 93 LYS A N 1
ATOM 704 C CA . LYS A 1 93 ? -18.991 4.930 10.541 1.00 90.75 93 LYS A CA 1
ATOM 705 C C . LYS A 1 93 ? -20.266 5.760 10.434 1.00 90.75 93 LYS A C 1
ATOM 707 O O . LYS A 1 93 ? -20.261 6.896 10.894 1.00 90.75 93 LYS A O 1
ATOM 712 N N . SER A 1 94 ? -21.336 5.204 9.865 1.00 94.44 94 SER A N 1
ATOM 713 C CA . SER A 1 94 ? -22.630 5.888 9.797 1.00 94.44 94 SER A CA 1
ATOM 714 C C . SER A 1 94 ? -23.179 6.195 11.193 1.00 94.44 94 SER A C 1
ATOM 716 O O . SER A 1 94 ? -23.553 7.335 11.438 1.00 94.44 94 SER A O 1
ATOM 718 N N . LYS A 1 95 ? -23.121 5.242 12.136 1.00 93.25 95 LYS A N 1
ATOM 719 C CA . LYS A 1 95 ? -23.535 5.472 13.534 1.00 93.25 95 LYS A CA 1
ATOM 720 C C . LYS A 1 95 ? -22.736 6.584 14.221 1.00 93.25 95 LYS A C 1
ATOM 722 O O . LYS A 1 95 ? -23.304 7.376 14.959 1.00 93.25 95 LYS A O 1
ATOM 727 N N . LEU A 1 96 ? -21.429 6.677 13.973 1.00 92.81 96 LEU A N 1
ATOM 728 C CA . LEU A 1 96 ? -20.593 7.732 14.566 1.00 92.81 96 LEU A CA 1
ATOM 729 C C . LEU A 1 96 ? -20.857 9.126 13.992 1.00 92.81 96 LEU A C 1
ATOM 731 O O . LEU A 1 96 ? -20.590 10.114 14.672 1.00 92.81 96 LEU A O 1
ATOM 735 N N . GLN A 1 97 ? -21.311 9.204 12.742 1.00 93.81 97 GLN A N 1
ATOM 736 C CA . GLN A 1 97 ? -21.619 10.467 12.067 1.00 93.81 97 GLN A CA 1
ATOM 737 C C . GLN A 1 97 ? -23.039 10.955 12.353 1.00 93.81 97 GLN A C 1
ATOM 739 O O . GLN A 1 97 ? -23.316 12.139 12.171 1.00 93.81 97 GLN A O 1
ATOM 744 N N . ASP A 1 98 ? -23.923 10.059 12.780 1.00 96.12 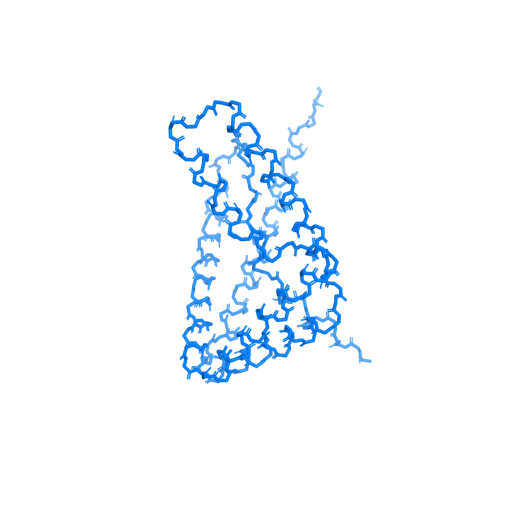98 ASP A N 1
ATOM 745 C CA . ASP A 1 98 ? -25.301 10.390 13.100 1.00 96.12 98 ASP A CA 1
ATOM 746 C C . ASP A 1 98 ? -25.375 11.204 14.412 1.00 96.12 98 ASP A C 1
ATOM 748 O O . ASP A 1 98 ? -24.944 10.722 15.469 1.00 96.12 98 ASP A O 1
ATOM 752 N N . PRO A 1 99 ? -25.898 12.447 14.373 1.00 92.94 99 PRO A N 1
ATOM 753 C CA . PRO A 1 99 ? -26.055 13.274 15.564 1.00 92.94 99 PRO A CA 1
ATOM 754 C C . PRO A 1 99 ? -27.076 12.712 16.562 1.00 92.94 99 PRO A C 1
ATOM 756 O O . PRO A 1 99 ? -27.015 13.083 17.732 1.00 92.94 99 PRO A O 1
ATOM 759 N N . ALA A 1 100 ? -27.986 11.831 16.129 1.00 95.94 100 ALA A N 1
ATOM 760 C CA . ALA A 1 100 ? -28.979 11.194 16.990 1.00 95.94 100 ALA A CA 1
ATOM 761 C C . ALA A 1 100 ? -28.411 10.021 17.809 1.00 95.94 100 ALA A C 1
ATOM 763 O O . ALA A 1 100 ? -29.049 9.580 18.765 1.00 95.94 100 ALA A O 1
ATOM 764 N N . THR A 1 101 ? -27.218 9.520 17.473 1.00 93.62 101 THR A N 1
ATOM 765 C CA . THR A 1 101 ? -26.565 8.450 18.236 1.00 93.62 101 THR A CA 1
ATOM 766 C C . THR A 1 101 ? -26.183 8.950 19.627 1.00 93.62 101 THR A C 1
ATOM 768 O O . THR A 1 101 ? -25.515 9.982 19.766 1.00 93.62 101 THR A O 1
ATOM 771 N N . SER A 1 102 ? -26.567 8.199 20.661 1.00 96.75 102 SER A N 1
ATOM 772 C CA . SER A 1 102 ? -26.211 8.513 22.046 1.00 96.75 102 SER A CA 1
ATOM 773 C C . SER A 1 102 ? -24.692 8.450 22.263 1.00 96.75 102 SER A C 1
ATOM 775 O O . SER A 1 102 ? -23.966 7.776 21.531 1.00 96.75 102 SER A O 1
ATOM 777 N N . GLU A 1 103 ? -24.171 9.146 23.277 1.00 95.31 103 GLU A N 1
ATOM 778 C CA . GLU A 1 103 ? -22.732 9.083 23.577 1.00 95.31 103 GLU A CA 1
ATOM 779 C C . GLU A 1 103 ? -22.281 7.682 24.016 1.00 95.31 103 GLU A C 1
ATOM 781 O O . GLU A 1 103 ? -21.169 7.264 23.686 1.00 95.31 103 GLU A O 1
ATOM 786 N N . GLU A 1 104 ? -23.151 6.924 24.685 1.00 95.69 104 GLU A N 1
ATOM 787 C CA . GLU A 1 104 ? -22.892 5.528 25.047 1.00 95.69 104 GLU A CA 1
ATOM 788 C C . GLU A 1 104 ? -22.777 4.641 23.798 1.00 95.69 104 GLU A C 1
ATOM 790 O O . GLU A 1 104 ? -21.793 3.914 23.636 1.00 95.69 104 GLU A O 1
ATOM 795 N N . ASP A 1 105 ? -23.698 4.788 22.842 1.00 94.56 105 ASP A N 1
ATOM 796 C CA . ASP A 1 105 ? -23.644 4.069 21.566 1.00 94.56 105 ASP A CA 1
ATOM 797 C C . ASP A 1 105 ? -22.423 4.469 20.733 1.00 94.56 105 ASP A C 1
ATOM 799 O O . ASP A 1 105 ? -21.790 3.622 20.093 1.00 94.56 105 ASP A O 1
ATOM 803 N N . LYS A 1 106 ? -22.038 5.752 20.747 1.00 93.69 106 LYS A N 1
ATOM 804 C CA . LYS A 1 106 ? -20.794 6.210 20.109 1.00 93.69 106 LYS A CA 1
ATOM 805 C C . LYS A 1 106 ? -19.576 5.567 20.764 1.00 93.69 106 LYS A C 1
ATOM 807 O O . LYS A 1 106 ? -18.644 5.193 20.050 1.00 93.69 106 LYS A O 1
ATOM 812 N N . GLN A 1 107 ? -19.558 5.429 22.090 1.00 96.06 107 GLN A N 1
ATOM 813 C CA . GLN A 1 107 ? -18.471 4.777 22.822 1.00 96.06 107 GLN A CA 1
ATOM 814 C C . GLN A 1 107 ? -18.364 3.292 22.443 1.00 96.06 107 GLN A C 1
ATOM 816 O O . GLN A 1 107 ? -17.277 2.844 22.070 1.00 96.06 107 GLN A O 1
ATOM 821 N N . ALA A 1 108 ? -19.480 2.557 22.447 1.00 96.25 108 ALA A N 1
ATOM 822 C CA . ALA A 1 108 ? -19.528 1.156 22.023 1.00 96.25 108 ALA A CA 1
ATOM 823 C C . ALA A 1 108 ? -19.089 0.992 20.556 1.00 96.25 108 ALA A C 1
ATOM 825 O O . ALA A 1 108 ? -18.233 0.168 20.233 1.00 96.25 108 ALA A O 1
ATOM 826 N N . THR A 1 109 ? -19.573 1.868 19.670 1.00 95.69 109 THR A N 1
ATOM 827 C CA . THR A 1 109 ? -19.202 1.875 18.247 1.00 95.69 109 THR A CA 1
ATOM 828 C C . THR A 1 109 ? -17.699 2.116 18.046 1.00 95.69 109 THR A C 1
ATOM 830 O O . THR A 1 109 ? -17.068 1.485 17.194 1.00 95.69 109 THR A O 1
ATOM 833 N N . LYS A 1 110 ? -17.083 3.007 18.839 1.00 94.25 110 LYS A N 1
ATOM 834 C CA . LYS A 1 110 ? -15.625 3.231 18.818 1.00 94.25 110 LYS A CA 1
ATOM 835 C C . LYS A 1 110 ? -14.850 1.997 19.281 1.00 94.25 110 LYS A C 1
ATOM 837 O O . LYS A 1 110 ? -13.822 1.687 18.678 1.00 94.25 110 LYS A O 1
ATOM 842 N N . GLN A 1 111 ? -15.318 1.309 20.325 1.00 96.19 111 GLN A N 1
ATOM 843 C CA . GLN A 1 111 ? -14.687 0.081 20.823 1.00 96.19 111 GLN A CA 1
ATOM 844 C C . GLN A 1 111 ? -14.699 -1.014 19.753 1.00 96.19 111 GLN A C 1
ATOM 846 O O . GLN A 1 111 ? -13.640 -1.535 19.403 1.00 96.19 111 GLN A O 1
ATOM 851 N N . GLU A 1 112 ? -15.860 -1.265 19.152 1.00 94.81 112 GLU A N 1
ATOM 852 C CA . GLU A 1 112 ? -16.045 -2.263 18.094 1.00 94.81 112 GLU A CA 1
ATOM 853 C C . GLU A 1 112 ? -15.175 -1.968 16.861 1.00 94.81 112 GLU A C 1
ATOM 855 O O . GLU A 1 112 ? -14.501 -2.842 16.312 1.00 94.81 112 GLU A O 1
ATOM 860 N N . MET A 1 113 ? -15.107 -0.701 16.450 1.00 93.25 113 MET A N 1
ATOM 861 C CA . MET A 1 113 ? -14.223 -0.274 15.365 1.00 93.25 113 MET A CA 1
ATOM 862 C C . MET A 1 113 ? -12.737 -0.478 15.718 1.00 93.25 113 MET A C 1
ATOM 864 O O . MET A 1 113 ? -11.933 -0.827 14.850 1.00 93.25 113 MET A O 1
ATOM 868 N N . GLY A 1 114 ? -12.367 -0.295 16.989 1.00 93.00 114 GLY A N 1
ATOM 869 C CA . GLY A 1 114 ? -11.030 -0.587 17.502 1.00 93.00 114 GLY A CA 1
ATOM 870 C C . GLY A 1 114 ? -10.682 -2.076 17.448 1.00 93.00 114 GLY A C 1
ATOM 871 O O . GLY A 1 114 ? -9.571 -2.432 17.051 1.00 93.00 114 GLY A O 1
ATOM 872 N N . GLU A 1 115 ? -11.621 -2.953 17.791 1.00 94.06 115 GLU A N 1
ATOM 873 C CA . GLU A 1 115 ? -11.456 -4.408 17.692 1.00 94.06 115 GLU A CA 1
ATOM 874 C C . GLU A 1 115 ? -11.286 -4.867 16.244 1.00 94.06 115 GLU A C 1
ATOM 876 O O . GLU A 1 115 ? -10.338 -5.595 15.938 1.00 94.06 115 GLU A O 1
ATOM 881 N N . LEU A 1 116 ? -12.117 -4.360 15.328 1.00 91.25 116 LEU A N 1
ATOM 882 C CA . LEU A 1 116 ? -11.986 -4.627 13.893 1.00 91.25 116 LEU A CA 1
ATOM 883 C C . LEU A 1 116 ? -10.622 -4.182 13.355 1.00 91.25 116 LEU A C 1
ATOM 885 O O . LEU A 1 116 ? -9.985 -4.914 12.599 1.00 91.25 116 LEU A O 1
ATOM 889 N N . ALA A 1 117 ? -10.131 -3.014 13.777 1.00 89.81 117 ALA A N 1
ATOM 890 C CA . ALA A 1 117 ? -8.807 -2.538 13.387 1.00 89.81 117 ALA A CA 1
ATOM 891 C C . ALA A 1 117 ? -7.678 -3.449 13.906 1.00 89.81 117 ALA A C 1
ATOM 893 O O . ALA A 1 117 ? -6.710 -3.701 13.180 1.00 89.81 117 ALA A O 1
ATOM 894 N N . ARG A 1 118 ? -7.793 -3.973 15.137 1.00 92.38 118 ARG A N 1
ATOM 895 C CA . ARG A 1 118 ? -6.827 -4.936 15.699 1.00 92.38 118 ARG A CA 1
ATOM 896 C C . ARG A 1 118 ? -6.859 -6.266 14.949 1.00 92.38 118 ARG A C 1
ATOM 898 O O . ARG A 1 118 ? -5.792 -6.750 14.574 1.00 92.38 118 ARG A O 1
ATOM 905 N N . SER A 1 119 ? -8.049 -6.812 14.694 1.00 92.25 119 SER A N 1
ATOM 906 C CA . SER A 1 119 ? -8.226 -8.049 13.922 1.00 92.25 119 SER A CA 1
ATOM 907 C C . SER A 1 119 ? -7.634 -7.902 12.519 1.00 92.25 119 SER A C 1
ATOM 909 O O . SER A 1 119 ? -6.762 -8.678 12.131 1.00 92.25 119 SER A O 1
ATOM 911 N N . PHE A 1 120 ? -7.970 -6.819 11.813 1.00 90.62 120 PHE A N 1
ATOM 912 C CA . PHE A 1 120 ? -7.405 -6.524 10.498 1.00 90.62 120 PHE A CA 1
ATOM 913 C C . PHE A 1 120 ? -5.878 -6.433 10.518 1.00 90.62 120 PHE A C 1
ATOM 915 O O . PHE A 1 120 ? -5.207 -6.983 9.645 1.00 90.62 120 PHE A O 1
ATOM 922 N N . LYS A 1 121 ? -5.301 -5.746 11.514 1.00 90.81 121 LYS A N 1
ATOM 923 C CA . LYS A 1 121 ? -3.843 -5.650 11.664 1.00 90.81 121 LYS A CA 1
ATOM 924 C C . LYS A 1 121 ? -3.219 -7.029 11.888 1.00 90.81 121 LYS A C 1
ATOM 926 O O . LYS A 1 121 ? -2.203 -7.321 11.263 1.00 90.81 121 LYS A O 1
ATOM 931 N N . SER A 1 122 ? -3.818 -7.858 12.743 1.00 92.44 122 SER A N 1
ATOM 932 C CA . SER A 1 122 ? -3.368 -9.231 13.003 1.00 92.44 122 SER A CA 1
ATOM 933 C C . SER A 1 122 ? -3.383 -10.075 11.728 1.00 92.44 122 SER A C 1
ATOM 935 O O . SER A 1 122 ? -2.342 -10.590 11.318 1.00 92.44 122 SER A O 1
ATOM 937 N N . ALA A 1 123 ? -4.521 -10.105 11.031 1.00 92.75 123 ALA A N 1
ATOM 938 C CA . ALA A 1 123 ? -4.679 -10.840 9.783 1.00 92.75 123 ALA A CA 1
ATOM 939 C C . ALA A 1 123 ? -3.691 -10.364 8.711 1.00 92.75 123 ALA A C 1
ATOM 941 O O . ALA A 1 123 ? -3.014 -11.170 8.078 1.00 92.75 123 ALA A O 1
ATOM 942 N N . ARG A 1 124 ? -3.502 -9.044 8.566 1.00 91.25 124 ARG A N 1
ATOM 943 C CA . ARG A 1 124 ? -2.492 -8.482 7.656 1.00 91.25 124 ARG A CA 1
ATOM 944 C C . ARG A 1 124 ? -1.077 -8.959 7.960 1.00 91.25 124 ARG A C 1
ATOM 946 O O . ARG A 1 124 ? -0.316 -9.169 7.020 1.00 91.25 124 ARG A O 1
ATOM 953 N N . MET A 1 125 ? -0.703 -9.083 9.233 1.00 92.69 125 MET A N 1
ATOM 954 C CA . MET A 1 125 ? 0.618 -9.593 9.614 1.00 92.69 125 MET A CA 1
ATOM 955 C C . MET A 1 125 ? 0.759 -11.084 9.302 1.00 92.69 125 MET A C 1
ATOM 957 O O . MET A 1 125 ? 1.834 -11.499 8.874 1.00 92.69 125 MET A O 1
ATOM 961 N N . ALA A 1 126 ? -0.309 -11.865 9.477 1.00 93.62 126 ALA A N 1
ATOM 962 C CA . ALA A 1 126 ? -0.318 -13.285 9.141 1.00 93.62 126 ALA A CA 1
ATOM 963 C C . ALA A 1 126 ? -0.117 -13.500 7.632 1.00 93.62 126 ALA A C 1
ATOM 965 O O . ALA A 1 126 ? 0.831 -14.169 7.223 1.00 93.62 126 ALA A O 1
ATOM 966 N N . ILE A 1 127 ? -0.912 -12.827 6.796 1.00 93.50 127 ILE A N 1
ATOM 967 C CA . ILE A 1 127 ? -0.829 -12.982 5.334 1.00 93.50 127 ILE A CA 1
ATOM 968 C C . ILE A 1 127 ? 0.392 -12.293 4.715 1.00 93.50 127 ILE A C 1
ATOM 970 O O . ILE A 1 127 ? 0.693 -12.489 3.542 1.00 93.50 127 ILE A O 1
ATOM 974 N N . ALA A 1 128 ? 1.108 -11.448 5.464 1.00 90.56 128 ALA A N 1
ATOM 975 C CA . ALA A 1 128 ? 2.302 -10.776 4.951 1.00 90.56 128 ALA A CA 1
ATOM 976 C C . ALA A 1 128 ? 3.415 -11.765 4.574 1.00 90.56 128 ALA A C 1
ATOM 978 O O . ALA A 1 128 ? 4.277 -11.427 3.766 1.00 90.56 128 ALA A O 1
ATOM 979 N N . LYS A 1 129 ? 3.399 -12.964 5.167 1.00 91.88 129 LYS A N 1
ATOM 980 C CA . LYS A 1 129 ? 4.365 -14.039 4.908 1.00 91.88 129 LYS A CA 1
ATOM 981 C C . LYS A 1 129 ? 3.802 -15.144 4.009 1.00 91.88 129 LYS A C 1
ATOM 983 O O . LYS A 1 129 ? 4.526 -16.097 3.718 1.00 91.88 129 LYS A O 1
ATOM 988 N N . ASP A 1 130 ? 2.544 -15.018 3.592 1.00 96.38 130 ASP A N 1
ATOM 989 C CA . ASP A 1 130 ? 1.872 -15.995 2.744 1.00 96.38 130 ASP A CA 1
ATOM 990 C C . ASP A 1 130 ? 2.556 -16.062 1.371 1.00 96.38 130 ASP A C 1
ATOM 992 O O . ASP A 1 130 ? 2.633 -15.066 0.648 1.00 96.38 130 ASP A O 1
ATOM 996 N N . GLN A 1 131 ? 3.125 -17.225 1.043 1.00 96.69 131 GLN A N 1
ATOM 997 C CA . GLN A 1 131 ? 3.978 -17.383 -0.139 1.00 96.69 131 GLN A CA 1
ATOM 998 C C . GLN A 1 131 ? 3.189 -17.250 -1.440 1.00 96.69 131 GLN A C 1
ATOM 1000 O O . GLN A 1 131 ? 3.691 -16.674 -2.404 1.00 96.69 131 GLN A O 1
ATOM 1005 N N . GLU A 1 132 ? 1.952 -17.739 -1.455 1.00 97.00 132 GLU A N 1
ATOM 1006 C CA . GLU A 1 132 ? 1.069 -17.665 -2.614 1.00 97.00 132 GLU A CA 1
ATOM 1007 C C . GLU A 1 132 ? 0.712 -16.209 -2.930 1.00 97.00 132 GLU A C 1
ATOM 1009 O O . GLU A 1 132 ? 0.916 -15.733 -4.050 1.00 97.00 132 GLU A O 1
ATOM 1014 N N . LEU A 1 133 ? 0.287 -15.452 -1.917 1.00 93.62 133 LEU A N 1
ATOM 1015 C CA . LEU A 1 133 ? -0.018 -14.037 -2.053 1.00 93.62 133 LEU A CA 1
ATOM 1016 C C . LEU A 1 133 ? 1.219 -13.216 -2.437 1.00 93.62 133 LEU A C 1
ATOM 1018 O O . LEU A 1 133 ? 1.110 -12.276 -3.228 1.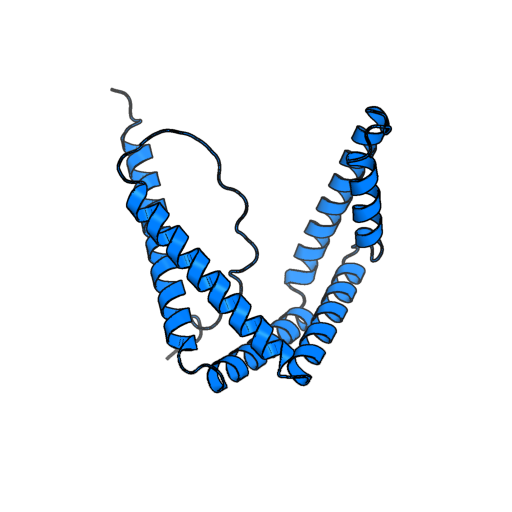00 93.62 133 LEU A O 1
ATOM 1022 N N . LEU A 1 134 ? 2.396 -13.537 -1.893 1.00 93.56 134 LEU A N 1
ATOM 1023 C CA . LEU A 1 134 ? 3.654 -12.887 -2.275 1.00 93.56 134 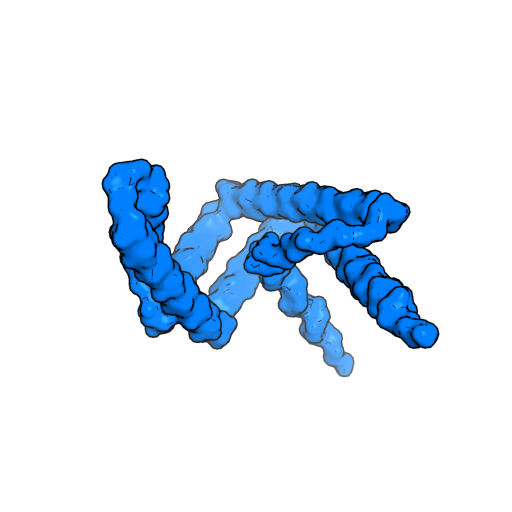LEU A CA 1
ATOM 1024 C C . LEU A 1 134 ? 4.003 -13.150 -3.745 1.00 93.56 134 LEU A C 1
ATOM 1026 O O . LEU A 1 134 ? 4.324 -12.202 -4.467 1.00 93.56 134 LEU A O 1
ATOM 1030 N N . ALA A 1 135 ? 3.886 -14.397 -4.202 1.00 95.56 135 ALA A N 1
ATOM 1031 C CA . ALA A 1 135 ? 4.134 -14.768 -5.591 1.00 95.56 135 ALA A CA 1
ATOM 1032 C C . ALA A 1 135 ? 3.146 -14.079 -6.547 1.00 95.56 135 ALA A C 1
ATOM 1034 O O . ALA A 1 135 ? 3.562 -13.497 -7.552 1.00 95.56 135 ALA A O 1
ATOM 1035 N N . ALA A 1 136 ? 1.854 -14.055 -6.203 1.00 94.12 136 ALA A N 1
ATOM 1036 C CA . ALA A 1 136 ? 0.825 -13.372 -6.985 1.00 94.12 136 ALA A CA 1
ATOM 1037 C C . ALA A 1 136 ? 1.087 -11.858 -7.079 1.00 94.12 136 ALA A C 1
ATOM 1039 O O . ALA A 1 136 ? 1.038 -11.283 -8.170 1.00 94.12 136 ALA A O 1
ATOM 1040 N N . LYS A 1 137 ? 1.450 -11.210 -5.959 1.00 92.50 137 LYS A N 1
ATOM 1041 C CA . LYS A 1 137 ? 1.847 -9.789 -5.935 1.00 92.50 137 LYS A CA 1
ATOM 1042 C C . LYS A 1 137 ? 3.045 -9.527 -6.838 1.00 92.50 137 LYS A C 1
ATOM 1044 O O . LYS A 1 137 ? 3.001 -8.588 -7.628 1.00 92.50 137 LYS A O 1
ATOM 1049 N N . GLN A 1 138 ? 4.096 -10.339 -6.732 1.00 94.00 138 GLN A N 1
ATOM 1050 C CA . GLN A 1 138 ? 5.310 -10.167 -7.528 1.00 94.00 138 GLN A CA 1
ATOM 1051 C C . GLN A 1 138 ? 5.032 -10.347 -9.025 1.00 94.00 138 GLN A C 1
ATOM 1053 O O . GLN A 1 138 ? 5.488 -9.533 -9.827 1.00 94.00 138 GLN A O 1
ATOM 1058 N N . SER A 1 139 ? 4.251 -11.367 -9.392 1.00 95.56 139 SER A N 1
ATOM 1059 C CA . SER A 1 139 ? 3.851 -11.630 -10.778 1.00 95.56 139 SER A CA 1
ATOM 1060 C C . SER A 1 139 ? 3.068 -10.454 -11.368 1.00 95.56 139 SER A C 1
ATOM 1062 O O . SER A 1 139 ? 3.455 -9.908 -12.404 1.00 95.56 139 SER A O 1
ATOM 1064 N N . PHE A 1 140 ? 2.034 -9.979 -10.664 1.00 95.25 140 PHE A N 1
ATOM 1065 C CA . PHE A 1 140 ? 1.253 -8.810 -11.077 1.00 95.25 140 PHE A CA 1
ATOM 1066 C C . PHE A 1 140 ? 2.125 -7.553 -11.215 1.00 95.25 140 PHE A C 1
ATOM 1068 O O . PHE A 1 140 ? 2.065 -6.858 -12.227 1.00 95.25 140 PHE A O 1
ATOM 1075 N N . GLN A 1 141 ? 2.975 -7.272 -10.223 1.00 93.88 141 GLN A N 1
ATOM 1076 C CA . GLN A 1 141 ? 3.867 -6.111 -10.238 1.00 93.88 141 GLN A CA 1
ATOM 1077 C C . GLN A 1 141 ? 4.854 -6.148 -11.408 1.00 93.88 141 GLN A C 1
ATOM 1079 O O . GLN A 1 141 ? 5.095 -5.117 -12.037 1.00 93.88 141 GLN A O 1
ATOM 1084 N N . GLN A 1 142 ? 5.424 -7.316 -11.709 1.00 95.56 142 GLN A N 1
ATOM 1085 C CA . GLN A 1 142 ? 6.356 -7.476 -12.819 1.00 95.56 142 GLN A CA 1
ATOM 1086 C C . GLN A 1 142 ? 5.662 -7.249 -14.162 1.00 95.56 142 GLN A C 1
ATOM 1088 O O . GLN A 1 142 ? 6.180 -6.484 -14.977 1.00 95.56 142 GLN A O 1
ATOM 1093 N N . LYS A 1 143 ? 4.486 -7.858 -14.370 1.00 96.50 143 LYS A N 1
ATOM 1094 C CA . LYS A 1 143 ? 3.671 -7.646 -15.574 1.00 96.50 143 LYS A CA 1
ATOM 1095 C C . LYS A 1 143 ? 3.336 -6.168 -15.747 1.00 96.50 143 LYS A C 1
ATOM 1097 O O . LYS A 1 143 ? 3.700 -5.584 -16.759 1.00 96.50 143 LYS A O 1
ATOM 1102 N N . LEU A 1 144 ? 2.766 -5.544 -14.716 1.00 95.31 144 LEU A N 1
ATOM 1103 C CA . LEU A 1 144 ? 2.415 -4.127 -14.728 1.00 95.31 144 LEU A CA 1
ATOM 1104 C C . LEU A 1 144 ? 3.619 -3.238 -15.069 1.00 95.31 144 LEU A C 1
ATOM 1106 O O . LEU A 1 144 ? 3.516 -2.381 -15.938 1.00 95.31 144 LEU A O 1
ATOM 1110 N N . ILE A 1 145 ? 4.772 -3.427 -14.418 1.00 93.81 145 ILE A N 1
ATOM 1111 C CA . ILE A 1 145 ? 5.966 -2.614 -14.695 1.00 93.81 145 ILE A CA 1
ATOM 1112 C C . ILE A 1 145 ? 6.469 -2.816 -16.122 1.00 93.81 145 ILE A C 1
ATOM 1114 O O . ILE A 1 145 ? 6.898 -1.844 -16.740 1.00 93.81 145 ILE A O 1
ATOM 1118 N N . ASN A 1 146 ? 6.454 -4.045 -16.635 1.00 95.75 146 ASN A N 1
ATOM 1119 C CA . ASN A 1 146 ? 6.879 -4.313 -18.005 1.00 95.75 146 ASN A CA 1
ATOM 1120 C C . ASN A 1 146 ? 5.953 -3.609 -19.001 1.00 95.75 146 ASN A C 1
ATOM 1122 O O . ASN A 1 146 ? 6.444 -2.831 -19.814 1.00 95.75 146 ASN A O 1
ATOM 1126 N N . THR A 1 147 ? 4.637 -3.750 -18.839 1.00 97.00 147 THR A N 1
ATOM 1127 C CA . THR A 1 147 ? 3.651 -3.059 -19.678 1.00 97.00 147 THR A CA 1
ATOM 1128 C C . THR A 1 147 ? 3.796 -1.539 -19.589 1.00 97.00 147 THR A C 1
ATOM 1130 O O . THR A 1 147 ? 3.871 -0.862 -20.610 1.00 97.00 147 THR A O 1
ATOM 1133 N N . MET A 1 148 ? 3.943 -0.973 -18.384 1.00 95.50 148 MET A N 1
ATOM 1134 C CA . MET A 1 148 ? 4.148 0.472 -18.252 1.00 95.50 148 MET A CA 1
ATOM 1135 C C . MET A 1 148 ? 5.464 0.936 -18.899 1.00 95.50 148 MET A C 1
ATOM 1137 O O . MET A 1 148 ? 5.527 2.060 -19.381 1.00 95.50 148 MET A O 1
ATOM 1141 N N . LYS A 1 149 ? 6.534 0.127 -18.900 1.00 95.31 149 LYS A N 1
ATOM 1142 C CA . LYS A 1 149 ? 7.797 0.481 -19.577 1.00 95.31 149 LYS A CA 1
ATOM 1143 C C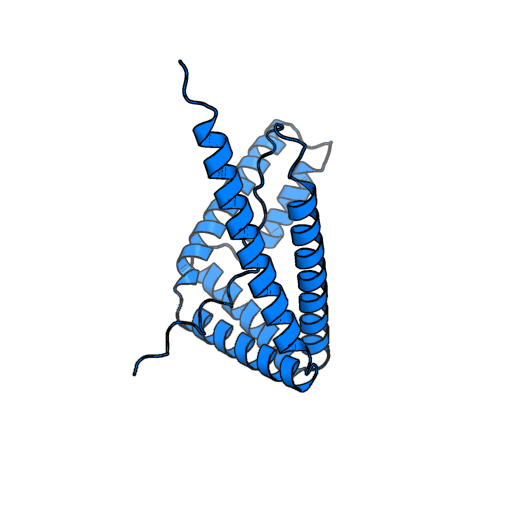 . LYS A 1 149 ? 7.645 0.492 -21.093 1.00 95.31 149 LYS A C 1
ATOM 1145 O O . LYS A 1 149 ? 8.236 1.356 -21.735 1.00 95.31 149 LYS A O 1
ATOM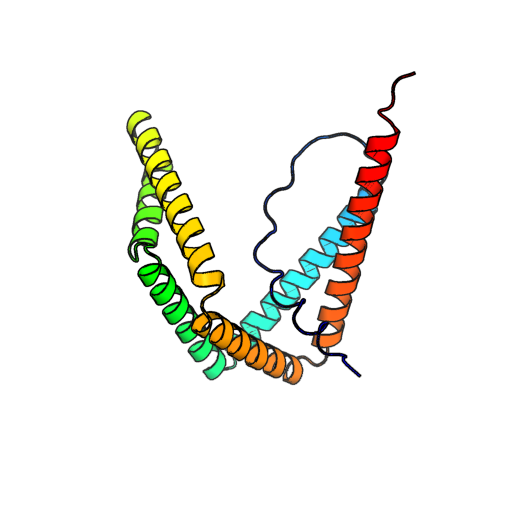 1150 N N . GLU A 1 150 ? 6.885 -0.455 -21.632 1.00 96.56 150 GLU A N 1
ATOM 1151 C CA . GLU A 1 150 ? 6.581 -0.544 -23.061 1.00 96.56 150 GLU A CA 1
ATOM 1152 C C . GLU A 1 150 ? 5.762 0.669 -23.523 1.00 96.56 150 GLU A C 1
ATOM 1154 O O . GLU A 1 150 ? 6.114 1.304 -24.515 1.00 96.56 150 GLU A O 1
ATOM 1159 N N . GLU A 1 151 ? 4.735 1.064 -22.763 1.00 96.38 151 GLU A N 1
ATOM 1160 C CA . GLU A 1 151 ? 3.899 2.225 -23.104 1.00 96.38 151 GLU A CA 1
ATOM 1161 C C . GLU A 1 151 ? 4.543 3.578 -22.763 1.00 96.38 151 GLU A C 1
ATOM 1163 O O . GLU A 1 151 ? 4.268 4.601 -23.400 1.00 96.38 151 GLU A O 1
ATOM 1168 N N . HIS A 1 152 ? 5.391 3.616 -21.734 1.00 95.56 152 HIS A N 1
ATOM 1169 C CA . HIS A 1 152 ? 5.957 4.845 -21.189 1.00 95.56 152 HIS A CA 1
ATOM 1170 C C . HIS A 1 152 ? 7.486 4.746 -21.075 1.00 95.56 152 HIS A C 1
ATOM 1172 O O . HIS A 1 152 ? 8.020 4.507 -19.988 1.00 95.56 152 HIS A O 1
ATOM 1178 N N . PRO A 1 153 ? 8.241 5.052 -22.149 1.00 95.88 153 PRO A N 1
ATOM 1179 C CA . PRO A 1 153 ? 9.703 4.915 -22.162 1.00 95.88 153 PRO A CA 1
ATOM 1180 C C . PRO A 1 153 ? 10.425 5.842 -21.170 1.00 95.88 153 PRO A C 1
ATOM 1182 O O . PRO A 1 153 ? 11.575 5.599 -20.810 1.00 95.88 153 PRO A O 1
ATOM 1185 N N . LYS A 1 154 ? 9.758 6.900 -20.686 1.00 95.06 154 LYS A N 1
ATOM 1186 C CA . LYS A 1 154 ? 10.275 7.798 -19.635 1.00 95.06 154 LYS A CA 1
ATOM 1187 C C . LYS A 1 154 ? 10.043 7.276 -18.212 1.00 95.06 154 LYS A C 1
ATOM 1189 O O . LYS A 1 154 ? 10.551 7.867 -17.261 1.00 95.06 154 LYS A O 1
ATOM 1194 N N . LEU A 1 155 ? 9.304 6.180 -18.035 1.00 93.12 155 LEU A N 1
ATOM 1195 C CA . LEU A 1 155 ? 9.022 5.613 -16.718 1.00 93.12 155 LEU A CA 1
ATOM 1196 C C . LEU A 1 155 ? 10.294 5.298 -15.907 1.00 93.12 155 LEU A C 1
ATOM 1198 O O . LEU A 1 155 ? 10.321 5.649 -14.727 1.00 93.12 155 LEU A O 1
ATOM 1202 N N . PRO A 1 156 ? 11.364 4.698 -16.472 1.00 93.94 156 PRO A N 1
ATOM 1203 C CA . PRO A 1 156 ? 12.589 4.452 -15.712 1.00 93.94 156 PRO A CA 1
ATOM 1204 C C . PRO A 1 156 ? 13.207 5.737 -15.146 1.00 93.94 156 PRO A C 1
ATOM 1206 O O . PRO A 1 156 ? 13.669 5.742 -14.008 1.00 93.94 156 PRO A O 1
ATOM 1209 N N . GLN A 1 157 ? 13.155 6.836 -15.906 1.00 94.75 157 GLN A N 1
ATOM 1210 C CA . GLN A 1 157 ? 13.664 8.143 -15.478 1.00 94.75 157 GLN A CA 1
ATOM 1211 C C . GLN A 1 157 ? 12.819 8.712 -14.333 1.00 94.75 157 GLN A C 1
ATOM 1213 O O . GLN A 1 157 ? 13.368 9.216 -13.355 1.00 94.75 157 GLN A O 1
ATOM 1218 N N . LEU A 1 158 ? 11.489 8.584 -14.417 1.00 93.06 158 LEU A N 1
ATOM 1219 C CA . LEU A 1 158 ? 10.573 8.982 -13.345 1.00 93.06 158 LEU A CA 1
ATOM 1220 C C . LEU A 1 158 ? 10.853 8.201 -12.052 1.00 93.06 158 LEU A C 1
ATOM 1222 O O . LEU A 1 158 ? 10.998 8.806 -10.991 1.00 93.06 158 LEU A O 1
ATOM 1226 N N . LEU A 1 159 ? 10.981 6.873 -12.140 1.00 89.56 159 LEU A N 1
ATOM 1227 C CA . LEU A 1 159 ? 11.268 6.012 -10.988 1.00 89.56 159 LEU A CA 1
ATOM 1228 C C . LEU A 1 159 ? 12.620 6.344 -10.348 1.00 89.56 159 LEU A C 1
ATOM 1230 O O . LEU A 1 159 ? 12.717 6.460 -9.125 1.00 89.56 159 LEU A O 1
ATOM 1234 N N . GLN A 1 160 ? 13.652 6.553 -11.167 1.00 92.94 160 GLN A N 1
ATOM 1235 C CA . GLN A 1 160 ? 14.968 6.961 -10.686 1.00 92.94 160 GLN A CA 1
ATOM 1236 C C . GLN A 1 160 ? 14.911 8.330 -9.992 1.00 92.94 160 GLN A C 1
ATOM 1238 O O . GLN A 1 160 ? 15.470 8.492 -8.907 1.00 92.94 160 GLN A O 1
ATOM 1243 N N . ALA A 1 161 ? 14.201 9.305 -10.569 1.00 92.50 161 ALA A N 1
ATOM 1244 C CA . ALA A 1 161 ? 14.039 10.628 -9.973 1.00 92.50 161 ALA A CA 1
ATOM 1245 C C . ALA A 1 161 ? 13.306 10.567 -8.622 1.00 92.50 161 ALA A C 1
ATOM 1247 O O . ALA A 1 161 ? 13.737 11.211 -7.662 1.00 92.50 161 ALA A O 1
ATOM 1248 N N . MET A 1 162 ? 12.250 9.753 -8.519 1.00 90.94 162 MET A N 1
ATOM 1249 C CA . MET A 1 162 ? 11.545 9.509 -7.258 1.00 90.94 162 MET A CA 1
ATOM 1250 C C . MET A 1 162 ? 12.470 8.905 -6.199 1.00 90.94 162 MET A C 1
ATOM 1252 O O . MET A 1 162 ? 12.493 9.386 -5.066 1.00 90.94 162 MET A O 1
ATOM 1256 N N . GLN A 1 163 ? 13.265 7.893 -6.562 1.00 89.69 163 GLN A N 1
ATOM 1257 C CA . GLN A 1 163 ? 14.207 7.250 -5.644 1.00 89.69 163 GLN A CA 1
ATOM 1258 C C . GLN A 1 163 ? 15.246 8.245 -5.114 1.00 89.69 163 GLN A C 1
ATOM 1260 O O . GLN A 1 163 ? 15.450 8.332 -3.903 1.00 89.69 163 GLN A O 1
ATOM 1265 N N . VAL A 1 164 ? 15.868 9.027 -6.001 1.00 93.81 164 VAL A N 1
ATOM 1266 C CA . VAL A 1 164 ? 16.874 10.031 -5.622 1.00 93.81 164 VAL A CA 1
ATOM 1267 C C . VAL A 1 164 ? 16.274 11.085 -4.689 1.00 93.81 164 VAL A C 1
ATOM 1269 O O . VAL A 1 164 ? 16.858 11.396 -3.651 1.00 93.81 164 VAL A O 1
ATOM 1272 N N . LYS A 1 165 ? 15.085 11.613 -5.008 1.00 91.50 165 LYS A N 1
ATOM 1273 C CA . LYS A 1 165 ? 14.418 12.616 -4.162 1.00 91.50 165 LYS A CA 1
ATOM 1274 C C . LYS A 1 165 ? 14.000 12.044 -2.808 1.00 91.50 165 LYS A C 1
ATOM 1276 O O . LYS A 1 165 ? 14.178 12.717 -1.796 1.00 91.50 165 LYS A O 1
ATOM 1281 N N . SER A 1 166 ? 13.508 10.805 -2.768 1.00 86.31 166 SER A N 1
ATOM 1282 C CA . SER A 1 166 ? 13.165 10.125 -1.515 1.00 86.31 166 SER A CA 1
ATOM 1283 C C . SER A 1 166 ? 14.390 9.923 -0.620 1.00 86.31 166 SER A C 1
ATOM 1285 O O . SER A 1 166 ? 14.309 10.169 0.581 1.00 86.31 166 SER A O 1
ATOM 1287 N N . GLN A 1 167 ? 15.529 9.512 -1.188 1.00 90.50 167 GLN A N 1
ATOM 1288 C CA . GLN A 1 167 ? 16.783 9.367 -0.440 1.00 90.50 167 GLN A CA 1
ATOM 1289 C C . GLN A 1 167 ? 17.275 10.715 0.098 1.00 90.50 167 GLN A C 1
ATOM 1291 O O . GLN A 1 167 ? 17.638 10.810 1.269 1.00 90.50 167 GLN A O 1
ATOM 1296 N N . LYS A 1 168 ? 17.218 11.774 -0.721 1.00 90.38 168 LYS A N 1
ATOM 1297 C CA . LYS A 1 168 ? 17.591 13.131 -0.297 1.00 90.38 168 LYS A CA 1
ATOM 1298 C C . LYS A 1 168 ? 16.707 13.638 0.843 1.00 90.38 168 LYS A C 1
ATOM 1300 O O . LYS A 1 168 ? 17.219 14.191 1.811 1.00 90.38 168 LYS A O 1
ATOM 1305 N N . LEU A 1 169 ? 15.395 13.416 0.753 1.00 88.81 169 LEU A N 1
ATOM 1306 C CA . LEU A 1 169 ? 14.456 13.780 1.812 1.00 88.81 169 LEU A CA 1
ATOM 1307 C C . LEU A 1 169 ? 14.774 13.040 3.120 1.00 88.81 169 LEU A C 1
ATOM 1309 O O . LEU A 1 169 ? 14.794 13.656 4.181 1.00 88.81 169 LEU A O 1
ATOM 1313 N N . GLN A 1 170 ? 15.070 11.739 3.050 1.00 88.56 170 GLN A N 1
ATOM 1314 C CA . GLN A 1 170 ? 15.436 10.950 4.228 1.00 88.56 170 GLN A CA 1
ATOM 1315 C C . GLN A 1 170 ? 16.735 11.451 4.876 1.00 88.56 170 GLN A C 1
ATOM 1317 O O . GLN A 1 170 ? 16.793 11.575 6.096 1.00 88.56 170 GLN A O 1
ATOM 1322 N N . GLN A 1 171 ? 17.750 11.785 4.074 1.00 90.38 171 GLN A N 1
ATOM 1323 C CA . GLN A 1 171 ? 19.006 12.355 4.572 1.00 90.38 171 GLN A CA 1
ATOM 1324 C C . GLN A 1 171 ? 18.786 13.692 5.287 1.00 90.38 171 GLN A C 1
ATOM 1326 O O . GLN A 1 171 ? 19.323 13.889 6.374 1.00 90.38 171 GLN A O 1
ATOM 1331 N N . GLN A 1 172 ? 17.961 14.579 4.721 1.00 87.56 172 GLN A N 1
ATOM 1332 C CA . GLN A 1 172 ? 17.641 15.861 5.355 1.00 87.56 172 GLN A CA 1
ATOM 1333 C C . GLN A 1 172 ? 16.920 15.680 6.692 1.00 87.56 172 GLN A C 1
ATOM 1335 O O . GLN A 1 172 ? 17.267 16.347 7.660 1.00 87.56 172 GLN A O 1
ATOM 1340 N N . ILE A 1 173 ? 15.958 14.754 6.772 1.00 85.94 173 ILE A N 1
ATOM 1341 C CA . ILE A 1 173 ? 15.247 14.464 8.025 1.00 85.94 173 ILE A CA 1
ATOM 1342 C C . ILE A 1 173 ? 16.224 13.978 9.106 1.00 85.94 173 ILE A C 1
ATOM 1344 O O . ILE A 1 173 ? 16.151 14.448 10.241 1.00 85.94 173 ILE A O 1
ATOM 1348 N N . SER A 1 174 ? 17.153 13.080 8.762 1.00 86.94 174 SER A N 1
ATOM 1349 C CA . SER A 1 174 ? 18.166 12.594 9.708 1.00 86.94 174 SER A CA 1
ATOM 1350 C C . SER A 1 174 ? 19.091 13.714 10.193 1.00 86.94 174 SER A C 1
ATOM 1352 O O . SER A 1 174 ? 19.329 13.824 11.391 1.00 86.94 174 SER A O 1
ATOM 1354 N N . GLN A 1 175 ? 19.547 14.588 9.291 1.00 86.44 175 GLN A N 1
ATOM 1355 C CA . GLN A 1 175 ? 20.404 15.728 9.640 1.00 86.44 175 GLN A CA 1
ATOM 1356 C C . GLN A 1 175 ? 19.686 16.727 10.556 1.00 86.44 175 GLN A C 1
ATOM 1358 O O . GLN A 1 175 ? 20.246 17.164 11.559 1.00 86.44 175 GLN A O 1
ATOM 1363 N N . SER A 1 176 ? 18.419 17.046 10.266 1.00 83.81 176 SER A N 1
ATOM 1364 C CA . SER A 1 176 ? 17.618 17.931 11.121 1.00 83.81 176 SER A CA 1
ATOM 1365 C C . SER A 1 176 ? 17.394 17.348 12.522 1.00 83.81 176 SER A C 1
ATOM 1367 O O . SER A 1 176 ? 17.380 18.095 13.501 1.00 83.81 176 SER A O 1
ATOM 1369 N N . ALA A 1 177 ? 17.248 16.024 12.640 1.00 82.56 177 ALA A N 1
ATOM 1370 C CA . ALA A 1 177 ? 17.090 15.356 13.931 1.00 82.56 177 ALA A CA 1
ATOM 1371 C C . ALA A 1 177 ? 18.372 15.407 14.787 1.00 82.56 177 ALA A C 1
ATOM 1373 O O . ALA A 1 177 ? 18.291 15.565 16.006 1.00 82.56 177 ALA A O 1
ATOM 1374 N N . GLU A 1 178 ? 19.550 15.312 14.167 1.00 79.31 178 GLU A N 1
ATOM 1375 C CA . GLU A 1 178 ? 20.840 15.406 14.863 1.00 79.31 178 GLU A CA 1
ATOM 1376 C C . GLU A 1 178 ? 21.131 16.831 15.351 1.00 79.31 178 GLU A C 1
ATOM 1378 O O . GLU A 1 178 ? 21.530 17.014 16.505 1.00 79.31 178 GLU A O 1
ATOM 1383 N N . SER A 1 179 ? 20.849 17.851 14.532 1.00 77.00 179 SER A N 1
ATOM 1384 C CA . SER A 1 179 ? 21.010 19.256 14.932 1.00 77.00 179 SER A CA 1
ATOM 1385 C C . SER A 1 179 ? 20.105 19.639 16.108 1.00 77.00 179 SER A C 1
ATOM 1387 O O . SER A 1 179 ? 20.539 20.357 17.005 1.00 77.00 179 SER A O 1
ATOM 1389 N N . ALA A 1 180 ? 18.880 19.108 16.165 1.00 73.88 180 ALA A N 1
ATOM 1390 C CA . ALA A 1 180 ? 17.960 19.357 17.277 1.00 73.88 180 ALA A CA 1
ATOM 1391 C C . ALA A 1 180 ? 18.428 18.731 18.607 1.00 73.88 180 ALA A C 1
ATOM 1393 O O . ALA A 1 180 ? 18.133 19.262 19.677 1.00 73.88 180 ALA A O 1
ATOM 1394 N N . LYS A 1 181 ? 19.175 17.618 18.561 1.00 72.94 181 LYS A N 1
ATOM 1395 C CA . LYS A 1 181 ? 19.675 16.918 19.757 1.00 72.94 181 LYS A CA 1
ATOM 1396 C C . LYS A 1 181 ? 20.937 17.566 20.342 1.00 72.94 181 LYS A C 1
ATOM 1398 O O . LYS A 1 181 ? 21.137 17.507 21.552 1.00 72.94 181 LYS A O 1
ATOM 1403 N N . GLY A 1 182 ? 21.763 18.206 19.508 1.00 66.38 182 GLY A N 1
ATOM 1404 C CA . GLY A 1 182 ? 22.979 18.911 19.938 1.00 66.38 182 GLY A CA 1
ATOM 1405 C C . GLY A 1 182 ? 22.724 20.238 20.664 1.00 66.38 182 GLY A C 1
ATOM 1406 O O . GLY A 1 182 ? 23.533 20.643 21.492 1.00 66.38 182 GLY A O 1
ATOM 1407 N N . SER A 1 183 ? 21.587 20.894 20.413 1.00 62.72 183 SER A N 1
ATOM 1408 C CA . SER A 1 183 ? 21.231 22.178 21.043 1.00 62.72 183 SER A CA 1
ATOM 1409 C C . SER A 1 183 ? 20.555 22.057 22.419 1.00 62.72 183 SER A C 1
ATOM 1411 O O . SER A 1 183 ? 20.239 23.079 23.019 1.00 62.72 183 SER A O 1
ATOM 1413 N N . ALA A 1 184 ? 20.322 20.839 22.925 1.00 63.88 184 ALA A N 1
ATOM 1414 C CA . ALA A 1 184 ? 19.616 20.584 24.188 1.00 63.88 184 ALA A CA 1
ATOM 1415 C C . ALA A 1 184 ? 20.528 20.146 25.356 1.00 63.88 184 ALA A C 1
ATOM 1417 O O . ALA A 1 184 ? 20.017 19.729 26.394 1.00 63.88 184 ALA A O 1
ATOM 1418 N N . ALA A 1 185 ? 21.857 20.213 25.211 1.00 56.03 185 ALA A N 1
ATOM 1419 C CA . ALA A 1 185 ? 22.782 19.962 26.318 1.00 56.03 185 ALA A CA 1
ATOM 1420 C C . ALA A 1 185 ? 22.867 21.209 27.232 1.00 56.03 185 ALA A C 1
ATOM 1422 O O . ALA A 1 185 ? 23.303 22.259 26.755 1.00 56.03 185 ALA A O 1
ATOM 1423 N N . PRO A 1 186 ? 22.439 21.131 28.508 1.00 59.16 186 PRO A N 1
ATOM 1424 C CA . PRO A 1 186 ? 22.543 22.245 29.449 1.00 59.16 186 PRO A CA 1
ATOM 1425 C C . PRO A 1 186 ? 24.002 22.470 29.876 1.00 59.16 186 PRO A C 1
ATOM 1427 O O . PRO A 1 186 ? 24.752 21.506 30.043 1.00 59.16 186 PRO A O 1
ATOM 1430 N N . GLN A 1 187 ? 24.379 23.742 30.040 1.00 56.38 187 GLN A N 1
ATOM 1431 C CA . GLN A 1 187 ? 25.552 24.150 30.822 1.00 56.38 187 GLN A CA 1
ATOM 1432 C C . GLN A 1 187 ? 25.237 24.078 32.315 1.00 56.38 187 GLN A C 1
ATOM 1434 O O . GLN A 1 187 ? 24.066 24.356 32.671 1.00 56.38 187 GLN A O 1
#